Protein AF-A0A7S1G3J5-F1 (afdb_monomer_lite)

pLDDT: mean 73.4, std 20.28, range [23.05, 94.38]

Sequence (248 aa):
WECRMNKADPTRAACGVGAEKNPFERMKSHRYSDEHCYVCLSPFAALLHCSGPCLRSFHCGCLGIWPPDDPHWRCDDCAENVAECFYCKKKGPISSLSLANNPTGVSAAHLAALDEELVICGSGLCGRLFHRACMRKSLELAEGDTIRASRANWCGRHSCYRCHGLTPGKALIKCIDCTASAHRALKCRPKDGKVISFKAYLCGSHDWREVLRQRRPASTSKEAIAAADSCVPSFDENSTGEVATEPK

Radius of gyration: 21.32 Å; chains: 1; bounding box: 83×33×54 Å

Structure (mmCIF, N/CA/C/O backbone):
data_AF-A0A7S1G3J5-F1
#
_entry.id   AF-A0A7S1G3J5-F1
#
loop_
_atom_site.group_PDB
_atom_site.id
_atom_site.type_symbol
_atom_site.label_atom_id
_atom_site.label_alt_id
_atom_site.label_comp_id
_atom_site.label_asym_id
_atom_site.label_entity_id
_atom_site.label_seq_id
_atom_site.pdbx_PDB_ins_code
_atom_site.Cartn_x
_atom_site.Cartn_y
_atom_site.Cartn_z
_atom_site.occupancy
_atom_site.B_iso_or_equiv
_atom_site.auth_seq_id
_atom_site.auth_comp_id
_atom_site.auth_asym_id
_atom_site.auth_atom_id
_atom_site.pdbx_PDB_model_num
ATOM 1 N N . TRP A 1 1 ? 57.569 3.547 -13.672 1.00 36.97 1 TRP A N 1
ATOM 2 C CA . TRP A 1 1 ? 56.951 2.611 -14.623 1.00 36.97 1 TRP A CA 1
ATOM 3 C C . TRP A 1 1 ? 57.174 1.218 -14.071 1.00 36.97 1 TRP A C 1
ATOM 5 O O . TRP A 1 1 ? 58.285 0.940 -13.652 1.00 36.97 1 TRP A O 1
ATOM 15 N N . GLU A 1 2 ? 56.083 0.455 -13.996 1.00 33.97 2 GLU A N 1
ATOM 16 C CA . GLU A 1 2 ? 55.887 -0.843 -13.323 1.00 33.97 2 GLU A CA 1
ATOM 17 C C . GLU A 1 2 ? 55.779 -0.840 -11.787 1.00 33.97 2 GLU A C 1
ATOM 19 O O . GLU A 1 2 ? 56.760 -0.719 -11.062 1.00 33.97 2 GLU A O 1
ATOM 24 N N . CYS A 1 3 ? 54.560 -1.084 -11.287 1.00 23.05 3 CYS A N 1
ATOM 25 C CA . CYS A 1 3 ? 54.366 -1.861 -10.064 1.00 23.05 3 CYS A CA 1
ATOM 26 C C . CYS A 1 3 ? 53.039 -2.642 -10.123 1.00 23.05 3 CYS A C 1
ATOM 28 O O . CYS A 1 3 ? 51.957 -2.100 -9.926 1.00 23.05 3 CYS A O 1
ATOM 30 N N . ARG A 1 4 ? 53.194 -3.915 -10.500 1.00 25.17 4 ARG A N 1
ATOM 31 C CA . ARG A 1 4 ? 52.450 -5.136 -10.142 1.00 25.17 4 ARG A CA 1
ATOM 32 C C . ARG A 1 4 ? 50.982 -5.043 -9.702 1.00 25.17 4 ARG A C 1
ATOM 34 O O . ARG A 1 4 ? 50.643 -4.579 -8.620 1.00 25.17 4 ARG A O 1
ATOM 41 N N . MET A 1 5 ? 50.171 -5.744 -10.493 1.00 33.53 5 MET A N 1
ATOM 42 C CA . MET A 1 5 ? 48.958 -6.457 -10.090 1.00 33.53 5 MET A CA 1
ATOM 43 C C . MET A 1 5 ? 49.143 -7.199 -8.755 1.00 33.53 5 MET A C 1
ATOM 45 O O . MET A 1 5 ? 49.976 -8.101 -8.668 1.00 33.53 5 MET A O 1
ATOM 49 N N . ASN A 1 6 ? 48.296 -6.901 -7.770 1.00 29.64 6 ASN A N 1
ATOM 50 C CA . ASN A 1 6 ? 47.924 -7.855 -6.730 1.00 29.64 6 ASN A CA 1
ATOM 51 C C . ASN A 1 6 ? 46.436 -8.173 -6.889 1.00 29.64 6 ASN A C 1
ATOM 53 O O . ASN A 1 6 ? 45.590 -7.282 -6.909 1.00 29.64 6 ASN A O 1
ATOM 57 N N . LYS A 1 7 ? 46.149 -9.466 -7.059 1.00 37.56 7 LYS A N 1
ATOM 58 C CA . LYS A 1 7 ? 44.808 -10.038 -7.188 1.00 37.56 7 LYS A CA 1
ATOM 59 C C . LYS A 1 7 ? 44.023 -9.769 -5.901 1.00 37.56 7 LYS A C 1
ATOM 61 O O . LYS A 1 7 ? 44.438 -10.230 -4.841 1.00 37.56 7 LYS A O 1
ATOM 66 N N . ALA A 1 8 ? 42.914 -9.041 -6.004 1.00 31.20 8 ALA A N 1
ATOM 67 C CA . ALA A 1 8 ? 41.941 -8.918 -4.926 1.00 31.20 8 ALA A CA 1
ATOM 68 C C . ALA A 1 8 ? 40.882 -10.025 -5.055 1.00 31.20 8 ALA A C 1
ATOM 70 O O . ALA A 1 8 ? 40.353 -10.288 -6.134 1.00 31.20 8 ALA A O 1
ATOM 71 N N . ASP A 1 9 ? 40.647 -10.679 -3.927 1.00 30.28 9 ASP A N 1
ATOM 72 C CA . ASP A 1 9 ? 39.720 -11.774 -3.655 1.00 30.28 9 ASP A CA 1
ATOM 73 C C . ASP A 1 9 ? 38.243 -11.350 -3.871 1.00 30.28 9 ASP A C 1
ATOM 75 O O . ASP A 1 9 ? 37.826 -10.331 -3.310 1.00 30.28 9 ASP A O 1
ATOM 79 N N . PRO A 1 10 ? 37.427 -12.068 -4.675 1.00 32.44 10 PRO A N 1
ATOM 80 C CA . PRO A 1 10 ? 36.091 -11.609 -5.068 1.00 32.44 10 PRO A CA 1
ATOM 81 C C . PRO A 1 10 ? 35.003 -11.764 -3.989 1.00 32.44 10 PRO A C 1
ATOM 83 O O . PRO A 1 10 ? 33.850 -11.423 -4.241 1.00 32.44 10 PRO A O 1
ATOM 86 N N . THR A 1 11 ? 35.315 -12.232 -2.778 1.00 33.00 11 THR A N 1
ATOM 87 C CA . THR A 1 11 ? 34.295 -12.529 -1.750 1.00 33.00 11 THR A CA 1
ATOM 88 C C . THR A 1 11 ? 34.138 -11.477 -0.649 1.00 33.00 11 THR A C 1
ATOM 90 O O . THR A 1 11 ? 33.665 -11.800 0.439 1.00 33.00 11 THR A O 1
ATOM 93 N N . ARG A 1 12 ? 34.509 -10.207 -0.878 1.00 32.12 12 ARG A N 1
ATOM 94 C CA . ARG A 1 12 ? 34.495 -9.213 0.216 1.00 32.12 12 ARG A CA 1
ATOM 95 C C . ARG A 1 12 ? 34.032 -7.789 -0.106 1.00 32.12 12 ARG A C 1
ATOM 97 O O . ARG A 1 12 ? 34.420 -6.853 0.586 1.00 32.12 12 ARG A O 1
ATOM 104 N N . ALA A 1 13 ? 33.135 -7.622 -1.076 1.00 34.25 13 ALA A N 1
ATOM 105 C CA . ALA A 1 13 ? 32.411 -6.365 -1.288 1.00 34.25 13 ALA A CA 1
ATOM 106 C C . ALA A 1 13 ? 30.996 -6.432 -0.684 1.00 34.25 13 ALA A C 1
ATOM 108 O O . ALA A 1 13 ? 29.997 -6.446 -1.395 1.00 34.25 13 ALA A O 1
ATOM 109 N N . ALA A 1 14 ? 30.910 -6.502 0.643 1.00 38.34 14 ALA A N 1
ATOM 110 C CA . ALA A 1 14 ? 29.657 -6.330 1.366 1.00 38.34 14 ALA A CA 1
ATOM 111 C C . ALA A 1 14 ? 29.907 -5.440 2.589 1.00 38.34 14 ALA A C 1
ATOM 113 O O . ALA A 1 14 ? 30.737 -5.757 3.438 1.00 38.34 14 ALA A O 1
ATOM 114 N N . CYS A 1 15 ? 29.156 -4.339 2.651 1.00 35.53 15 CYS A N 1
ATOM 115 C CA . CYS A 1 15 ? 28.903 -3.550 3.858 1.00 35.53 15 CYS A CA 1
ATOM 116 C C . CYS A 1 15 ? 30.115 -2.773 4.417 1.00 35.53 15 CYS A C 1
ATOM 118 O O . CYS A 1 15 ? 30.651 -3.100 5.473 1.00 35.53 15 CYS A O 1
ATOM 120 N N . GLY A 1 16 ? 30.511 -1.692 3.736 1.00 27.36 16 GLY A N 1
ATOM 121 C CA . GLY A 1 16 ? 31.429 -0.679 4.265 1.00 27.36 16 GLY A CA 1
ATOM 122 C C . GLY A 1 16 ? 30.688 0.608 4.618 1.00 27.36 16 GLY A C 1
ATOM 123 O O . GLY A 1 16 ? 30.208 1.315 3.737 1.00 27.36 16 GLY A O 1
ATOM 124 N N . VAL A 1 17 ? 30.599 0.899 5.913 1.00 39.62 17 VAL A N 1
ATOM 125 C CA . VAL A 1 17 ? 30.158 2.176 6.478 1.00 39.62 17 VAL A CA 1
ATOM 126 C C . VAL A 1 17 ? 31.193 3.239 6.094 1.00 39.62 17 VAL A C 1
ATOM 128 O O . VAL A 1 17 ? 32.320 3.211 6.579 1.00 39.62 17 VAL A O 1
ATOM 131 N N . GLY A 1 18 ? 30.826 4.155 5.201 1.00 28.27 18 GLY A N 1
ATOM 132 C CA . GLY A 1 18 ? 31.665 5.268 4.766 1.00 28.27 18 GLY A CA 1
ATOM 133 C C . GLY A 1 18 ? 30.780 6.437 4.361 1.00 28.27 18 GLY A C 1
ATOM 134 O O . GLY A 1 18 ? 29.995 6.336 3.422 1.00 28.27 18 GLY A O 1
ATOM 135 N N . ALA A 1 19 ? 30.851 7.521 5.129 1.00 39.09 19 ALA A N 1
ATOM 136 C CA . ALA A 1 19 ? 30.072 8.731 4.930 1.00 39.09 19 ALA A CA 1
ATOM 137 C C . ALA A 1 19 ? 30.594 9.526 3.722 1.00 39.09 19 ALA A C 1
ATOM 139 O O . ALA A 1 19 ? 31.318 10.504 3.882 1.00 39.09 19 ALA A O 1
ATOM 140 N N . GLU A 1 20 ? 30.192 9.135 2.517 1.00 30.08 20 GLU A N 1
ATOM 141 C CA . GLU A 1 20 ? 30.197 10.023 1.356 1.00 30.08 20 GLU A CA 1
ATOM 142 C C . GLU A 1 20 ? 28.752 10.436 1.073 1.00 30.08 20 GLU A C 1
ATOM 144 O O . GLU A 1 20 ? 27.871 9.605 0.850 1.00 30.08 20 GLU A O 1
ATOM 149 N N . LYS A 1 21 ? 28.484 11.741 1.190 1.00 31.39 21 LYS A N 1
ATOM 150 C CA . LYS A 1 21 ? 27.146 12.317 1.025 1.00 31.39 21 LYS A CA 1
ATOM 151 C C . LYS A 1 21 ? 26.626 11.974 -0.365 1.00 31.39 21 LYS A C 1
ATOM 153 O O . LYS A 1 21 ? 27.186 12.405 -1.371 1.00 31.39 21 LYS A O 1
ATOM 158 N N . ASN A 1 22 ? 25.556 11.188 -0.394 1.00 39.69 22 ASN A N 1
ATOM 159 C CA . ASN A 1 22 ? 24.940 10.707 -1.614 1.00 39.69 22 ASN A CA 1
ATOM 160 C C . ASN A 1 22 ? 24.372 11.906 -2.414 1.00 39.69 22 ASN A C 1
ATOM 162 O O . ASN A 1 22 ? 23.538 12.642 -1.882 1.00 39.69 22 ASN A O 1
ATOM 166 N N . PRO A 1 23 ? 24.755 12.113 -3.688 1.00 35.22 23 PRO A N 1
ATOM 167 C CA . PRO A 1 23 ? 24.232 13.204 -4.517 1.00 35.22 23 PRO A CA 1
ATOM 168 C C . PRO A 1 23 ? 22.705 13.153 -4.747 1.00 35.22 23 PRO A C 1
ATOM 170 O O . PRO A 1 23 ? 22.131 14.125 -5.234 1.00 35.22 23 PRO A O 1
ATOM 173 N N . PHE A 1 24 ? 22.021 12.078 -4.336 1.00 43.97 24 PHE A N 1
ATOM 174 C CA . PHE A 1 24 ? 20.559 11.955 -4.337 1.00 43.97 24 PHE A CA 1
ATOM 175 C C . PHE A 1 24 ? 19.849 12.624 -3.136 1.00 43.97 24 PHE A C 1
ATOM 177 O O . PHE A 1 24 ? 18.619 12.623 -3.070 1.00 43.97 24 PHE A O 1
ATOM 184 N N . GLU A 1 25 ? 20.570 13.254 -2.200 1.00 39.38 25 GLU A N 1
ATOM 185 C CA . GLU A 1 25 ? 20.008 13.856 -0.972 1.00 39.38 25 GLU A CA 1
ATOM 186 C C . GLU A 1 25 ? 19.293 15.215 -1.183 1.00 39.38 25 GLU A C 1
ATOM 188 O O . GLU A 1 25 ? 19.148 16.032 -0.271 1.00 39.38 25 GLU A O 1
ATOM 193 N N . ARG A 1 26 ? 18.796 15.482 -2.397 1.00 37.75 26 ARG A N 1
ATOM 194 C CA . ARG A 1 26 ? 18.062 16.711 -2.739 1.00 37.75 26 ARG A CA 1
ATOM 195 C C . ARG A 1 26 ? 16.751 16.438 -3.475 1.00 37.75 26 ARG A C 1
ATOM 197 O O . ARG A 1 26 ? 16.486 16.977 -4.538 1.00 37.75 26 ARG A O 1
ATOM 204 N N . MET A 1 27 ? 15.860 15.681 -2.844 1.00 38.09 27 MET A N 1
ATOM 205 C CA . MET A 1 27 ? 14.426 15.818 -3.106 1.00 38.09 27 MET A CA 1
ATOM 206 C C . MET A 1 27 ? 13.663 15.470 -1.827 1.00 38.09 27 MET A C 1
ATOM 208 O O . MET A 1 27 ? 13.535 14.305 -1.465 1.00 38.09 27 MET A O 1
ATOM 212 N N . LYS A 1 28 ? 13.149 16.485 -1.121 1.00 39.44 28 LYS A N 1
ATOM 213 C CA . LYS A 1 28 ? 12.162 16.297 -0.046 1.00 39.44 28 LYS A CA 1
ATOM 214 C C . LYS A 1 28 ? 10.921 15.635 -0.657 1.00 39.44 28 LYS A C 1
ATOM 216 O O . LYS A 1 28 ? 10.043 16.318 -1.183 1.00 39.44 28 LYS A O 1
ATOM 221 N N . SER A 1 29 ? 10.868 14.307 -0.661 1.00 43.91 29 SER A N 1
ATOM 222 C CA . SER A 1 29 ? 9.859 13.538 -1.386 1.00 43.91 29 SER A CA 1
ATOM 223 C C . SER A 1 29 ? 8.560 13.406 -0.583 1.00 43.91 29 SER A C 1
ATOM 225 O O . SER A 1 29 ? 8.113 12.332 -0.203 1.00 43.91 29 SER A O 1
ATOM 227 N N . HIS A 1 30 ? 7.863 14.525 -0.385 1.00 50.31 30 HIS A N 1
ATOM 228 C CA . HIS A 1 30 ? 6.505 14.533 0.177 1.00 50.31 30 HIS A CA 1
ATOM 229 C C . HIS A 1 30 ? 5.449 13.857 -0.733 1.00 50.31 30 HIS A C 1
ATOM 231 O O . HIS A 1 30 ? 4.262 13.930 -0.432 1.00 50.31 30 HIS A O 1
ATOM 237 N N . ARG A 1 31 ? 5.849 13.222 -1.849 1.00 54.09 31 ARG A N 1
ATOM 238 C CA . ARG A 1 31 ? 4.947 12.638 -2.856 1.00 54.09 31 ARG A CA 1
ATOM 239 C C . ARG A 1 31 ? 4.749 11.121 -2.767 1.00 54.09 31 ARG A C 1
ATOM 241 O O . ARG A 1 31 ? 3.835 10.623 -3.414 1.00 54.09 31 ARG A O 1
ATOM 248 N N . TYR A 1 32 ? 5.540 10.392 -1.981 1.00 60.69 32 TYR A N 1
ATOM 249 C CA . TYR A 1 32 ? 5.463 8.925 -1.947 1.00 60.69 32 TYR A CA 1
ATOM 250 C C . TYR A 1 32 ? 4.756 8.409 -0.690 1.00 60.69 32 TYR A C 1
ATOM 252 O O . TYR A 1 32 ? 4.943 8.939 0.408 1.00 60.69 32 TYR A O 1
ATOM 260 N N . SER A 1 33 ? 3.914 7.384 -0.865 1.00 59.69 33 SER A N 1
ATOM 261 C CA . SER A 1 33 ? 3.126 6.790 0.229 1.00 59.69 33 SER A CA 1
ATOM 262 C C . SER A 1 33 ? 4.007 6.001 1.195 1.00 59.69 33 SER A C 1
ATOM 264 O O . SER A 1 33 ? 3.762 6.012 2.406 1.00 59.69 33 SER A O 1
ATOM 266 N N . ASP A 1 34 ? 4.996 5.289 0.655 1.00 72.00 34 ASP A N 1
ATOM 267 C CA . ASP A 1 34 ? 5.711 4.245 1.374 1.00 72.00 34 ASP A CA 1
ATOM 268 C C . ASP A 1 34 ? 7.187 4.632 1.545 1.00 72.00 34 ASP A C 1
ATOM 270 O O . ASP A 1 34 ? 7.946 4.754 0.588 1.00 72.00 34 ASP A O 1
ATOM 274 N N . GLU A 1 35 ? 7.592 4.809 2.801 1.00 84.56 35 GLU A N 1
ATOM 275 C CA . GLU A 1 35 ? 8.986 5.029 3.219 1.00 84.56 35 GLU A CA 1
ATOM 276 C C . GLU A 1 35 ? 9.745 3.706 3.433 1.00 84.56 35 GLU A C 1
ATOM 278 O O . GLU A 1 35 ? 10.707 3.658 4.185 1.00 84.56 35 GLU A O 1
ATOM 283 N N . HIS A 1 36 ? 9.262 2.619 2.827 1.00 88.94 36 HIS A N 1
ATOM 284 C CA . HIS A 1 36 ? 9.807 1.269 2.941 1.00 88.94 36 HIS A CA 1
ATOM 285 C C . HIS A 1 36 ? 9.776 0.564 1.592 1.00 88.94 36 HIS A C 1
ATOM 287 O O . HIS A 1 36 ? 8.912 0.836 0.758 1.00 88.94 36 HIS A O 1
ATOM 293 N N . CYS A 1 37 ? 10.703 -0.369 1.391 1.00 91.62 37 CYS A N 1
ATOM 294 C CA . CYS A 1 37 ? 10.681 -1.240 0.226 1.00 91.62 37 CYS A CA 1
ATOM 295 C C . CYS A 1 37 ? 9.445 -2.147 0.268 1.00 91.62 37 CYS A C 1
ATOM 297 O O . CYS A 1 37 ? 9.188 -2.814 1.266 1.00 91.62 37 CYS A O 1
ATOM 299 N N . TYR A 1 38 ? 8.685 -2.210 -0.822 1.00 91.75 38 TYR A N 1
ATOM 300 C CA . TYR A 1 38 ? 7.499 -3.052 -0.930 1.00 91.75 38 TYR A CA 1
ATOM 301 C C . TYR A 1 38 ? 7.835 -4.541 -0.767 1.00 91.75 38 TYR A C 1
ATOM 303 O O . TYR A 1 38 ? 7.037 -5.265 -0.183 1.00 91.75 38 TYR A O 1
ATOM 311 N N . VAL A 1 39 ? 9.014 -4.975 -1.224 1.00 91.75 39 VAL A N 1
ATOM 312 C CA . VAL A 1 39 ? 9.437 -6.386 -1.230 1.00 91.75 39 VAL A CA 1
ATOM 313 C C . VAL A 1 39 ? 9.922 -6.844 0.147 1.00 91.75 39 VAL A C 1
ATOM 315 O O . VAL A 1 39 ? 9.395 -7.809 0.688 1.00 91.75 39 VAL A O 1
ATOM 318 N N . CYS A 1 40 ? 10.914 -6.157 0.726 1.00 90.19 40 CYS A N 1
ATOM 319 C CA . CYS A 1 40 ? 11.559 -6.581 1.978 1.00 90.19 40 CYS A CA 1
ATOM 320 C C . CYS A 1 40 ? 11.053 -5.840 3.225 1.00 90.19 40 CYS A C 1
ATOM 322 O O . CYS A 1 40 ? 11.425 -6.187 4.344 1.00 90.19 40 CYS A O 1
ATOM 324 N N . LEU A 1 41 ? 10.219 -4.809 3.041 1.00 89.62 41 LEU A N 1
ATOM 325 C CA . LEU A 1 41 ? 9.623 -3.979 4.094 1.00 89.62 41 LEU A CA 1
ATOM 326 C C . LEU A 1 41 ? 10.613 -3.135 4.906 1.00 89.62 41 LEU A C 1
ATOM 328 O O . LEU A 1 41 ? 10.195 -2.431 5.823 1.00 89.62 41 LEU A O 1
ATOM 332 N N . SER A 1 42 ? 11.899 -3.145 4.558 1.00 87.00 42 SER A N 1
ATOM 333 C CA . SER A 1 42 ? 12.895 -2.320 5.235 1.00 87.00 42 SER A CA 1
ATOM 334 C C . SER A 1 42 ? 12.768 -0.844 4.832 1.00 87.00 42 SER A C 1
ATOM 336 O O . SER A 1 42 ? 12.685 -0.546 3.632 1.00 87.00 42 SER A O 1
ATOM 338 N N . PRO A 1 43 ? 12.738 0.085 5.808 1.00 77.06 43 PRO A N 1
ATOM 339 C CA . PRO A 1 43 ? 12.67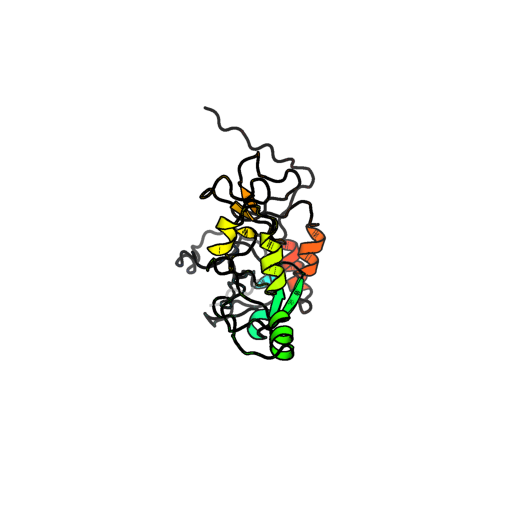4 1.524 5.566 1.00 77.06 43 PRO A CA 1
ATOM 340 C C . PRO A 1 43 ? 14.037 2.168 5.277 1.00 77.06 43 PRO A C 1
ATOM 342 O O . PRO A 1 43 ? 14.110 3.362 4.995 1.00 77.06 43 PRO A O 1
ATOM 345 N N . PHE A 1 44 ? 15.125 1.403 5.365 1.00 66.62 44 PHE A N 1
ATOM 346 C CA . PHE A 1 44 ? 16.487 1.913 5.246 1.00 66.62 44 PHE A CA 1
ATOM 347 C C . PHE A 1 44 ? 17.049 1.667 3.834 1.00 66.62 44 PHE A C 1
ATOM 349 O O . PHE A 1 44 ? 16.701 0.677 3.193 1.00 66.62 44 PHE A O 1
ATOM 356 N N . ALA A 1 45 ? 17.943 2.555 3.379 1.00 71.25 45 ALA A N 1
ATOM 357 C CA . ALA A 1 45 ? 18.617 2.592 2.066 1.00 71.25 45 ALA A CA 1
ATOM 358 C C . ALA A 1 45 ? 17.909 3.367 0.931 1.00 71.25 45 ALA A C 1
ATOM 360 O O . ALA A 1 45 ? 16.795 3.865 1.069 1.00 71.25 45 ALA A O 1
ATOM 361 N N . ALA A 1 46 ? 18.627 3.525 -0.188 1.00 82.31 46 ALA A N 1
ATOM 362 C CA . ALA A 1 46 ? 18.175 4.248 -1.371 1.00 82.31 46 ALA A CA 1
ATOM 363 C C . ALA A 1 46 ? 17.006 3.508 -2.041 1.00 82.31 46 ALA A C 1
ATOM 365 O O . ALA A 1 46 ? 17.187 2.458 -2.660 1.00 82.31 46 ALA A O 1
ATOM 366 N N . LEU A 1 47 ? 15.801 4.057 -1.881 1.00 89.44 47 LEU A N 1
ATOM 367 C CA . LEU A 1 47 ? 14.581 3.527 -2.476 1.00 89.44 47 LEU A CA 1
ATOM 368 C C . LEU A 1 47 ? 14.345 4.137 -3.863 1.00 89.44 47 LEU A C 1
ATOM 370 O O . LEU A 1 47 ? 14.259 5.357 -4.023 1.00 89.44 47 LEU A O 1
ATOM 374 N N . LEU A 1 48 ? 14.174 3.266 -4.851 1.00 90.88 48 LEU A N 1
ATOM 375 C CA . LEU A 1 48 ? 13.615 3.581 -6.155 1.00 90.88 48 LEU A CA 1
ATOM 376 C C . LEU A 1 48 ? 12.093 3.689 -6.029 1.00 90.88 48 LEU A C 1
ATOM 378 O O . LEU A 1 48 ? 11.440 2.784 -5.510 1.00 90.88 48 LEU A O 1
ATOM 382 N N . HIS A 1 49 ? 11.521 4.789 -6.506 1.00 90.81 49 HIS A N 1
ATOM 383 C CA . HIS A 1 49 ? 10.089 5.050 -6.396 1.00 90.81 49 HIS A CA 1
ATOM 384 C C . HIS A 1 49 ? 9.413 4.848 -7.746 1.00 90.81 49 HIS A C 1
ATOM 386 O O . HIS A 1 49 ? 9.874 5.364 -8.761 1.00 90.81 49 HIS A O 1
ATOM 392 N N . CYS A 1 50 ? 8.297 4.123 -7.758 1.00 91.88 50 CYS A N 1
ATOM 393 C CA . CYS A 1 50 ? 7.494 3.987 -8.961 1.00 91.88 50 CYS A CA 1
ATOM 394 C C . CYS A 1 50 ? 6.769 5.305 -9.265 1.00 91.88 50 CYS A C 1
ATOM 396 O O . CYS A 1 50 ? 6.004 5.803 -8.439 1.00 91.88 50 CYS A O 1
ATOM 398 N N . SER A 1 51 ? 6.939 5.809 -10.488 1.00 90.81 51 SER A N 1
ATOM 399 C CA . SER A 1 51 ? 6.244 7.000 -11.006 1.00 90.81 51 SER A CA 1
ATOM 400 C C . SER A 1 51 ? 4.783 6.744 -11.408 1.00 90.81 51 SER A C 1
ATOM 402 O O . SER A 1 51 ? 4.087 7.645 -11.873 1.00 90.81 51 SER A O 1
ATOM 404 N N . GLY A 1 52 ? 4.308 5.506 -11.256 1.00 90.38 52 GLY A N 1
ATOM 405 C CA . GLY A 1 52 ? 2.921 5.115 -11.483 1.00 90.38 52 GLY A CA 1
ATOM 406 C C . GLY A 1 52 ? 2.013 5.380 -10.274 1.00 90.38 52 GLY A C 1
ATOM 407 O O . GLY A 1 52 ? 2.472 5.756 -9.194 1.00 90.38 52 GLY A O 1
ATOM 408 N N . PRO A 1 53 ? 0.704 5.118 -10.411 1.00 88.81 53 PRO A N 1
ATOM 409 C CA . PRO A 1 53 ? -0.293 5.419 -9.379 1.00 88.81 53 PRO A CA 1
ATOM 410 C C . PRO A 1 53 ? -0.162 4.577 -8.101 1.00 88.81 53 PRO A C 1
ATOM 412 O O . PRO A 1 53 ? -0.766 4.919 -7.085 1.00 88.81 53 PRO A O 1
ATOM 415 N N . CYS A 1 54 ? 0.621 3.491 -8.121 1.00 89.75 54 CYS A N 1
ATOM 416 C CA . CYS A 1 54 ? 0.842 2.669 -6.931 1.00 89.75 54 CYS A CA 1
ATOM 417 C C . CYS A 1 54 ? 1.710 3.359 -5.866 1.00 89.75 54 CYS A C 1
ATOM 419 O O . CYS A 1 54 ? 1.640 2.980 -4.698 1.00 89.75 54 CYS A O 1
ATOM 421 N N . LEU A 1 55 ? 2.537 4.344 -6.255 1.00 89.50 55 LEU A N 1
ATOM 422 C CA . LEU A 1 55 ? 3.469 5.072 -5.379 1.00 89.50 55 LEU A CA 1
ATOM 423 C C . LEU A 1 55 ? 4.323 4.164 -4.467 1.00 89.50 55 LEU A C 1
ATOM 425 O O . LEU A 1 55 ? 4.716 4.579 -3.372 1.00 89.50 55 LEU A O 1
ATOM 429 N N . ARG A 1 56 ? 4.566 2.917 -4.897 1.00 91.06 56 ARG A N 1
ATOM 430 C CA . ARG A 1 56 ? 5.394 1.939 -4.185 1.00 91.06 56 ARG A CA 1
ATOM 431 C C . ARG A 1 56 ? 6.870 2.291 -4.335 1.00 91.06 56 ARG A C 1
ATOM 433 O O . ARG A 1 56 ? 7.286 2.853 -5.351 1.00 91.06 56 ARG A O 1
ATOM 440 N N . SER A 1 57 ? 7.641 1.873 -3.344 1.00 92.25 57 SER A N 1
ATOM 441 C CA . SER A 1 57 ? 9.082 2.086 -3.260 1.00 92.25 57 SER A CA 1
ATOM 442 C C . SER A 1 57 ? 9.793 0.738 -3.205 1.00 92.25 57 SER A C 1
ATOM 444 O O . SER A 1 57 ? 9.256 -0.221 -2.654 1.00 92.25 57 SER A O 1
ATOM 446 N N . PHE A 1 58 ? 10.988 0.636 -3.774 1.00 92.25 58 PHE A N 1
ATOM 447 C CA . PHE A 1 58 ? 11.714 -0.622 -3.933 1.00 92.25 58 PHE A CA 1
ATOM 448 C C . PHE A 1 58 ? 13.214 -0.403 -3.765 1.00 92.25 58 PHE A C 1
ATOM 450 O O . PHE A 1 58 ? 13.734 0.641 -4.141 1.00 92.25 58 PHE A O 1
ATOM 457 N N . HIS A 1 59 ? 13.944 -1.401 -3.275 1.00 91.31 59 HIS A N 1
ATOM 458 C CA . HIS A 1 59 ? 15.388 -1.445 -3.510 1.00 91.31 59 HIS A CA 1
ATOM 459 C C . HIS A 1 59 ? 15.646 -2.017 -4.900 1.00 91.31 59 HIS A C 1
ATOM 461 O O . HIS A 1 59 ? 15.049 -3.035 -5.250 1.00 91.31 59 HIS A O 1
ATOM 467 N N . CYS A 1 60 ? 16.582 -1.435 -5.654 1.00 90.31 60 CYS A N 1
ATOM 468 C CA . CYS A 1 60 ? 16.985 -1.981 -6.955 1.00 90.31 60 CYS A CA 1
ATOM 469 C C . CYS A 1 60 ? 17.422 -3.455 -6.829 1.00 90.31 60 CYS A C 1
ATOM 471 O O . CYS A 1 60 ? 16.968 -4.301 -7.592 1.00 90.31 60 CYS A O 1
ATOM 473 N N . GLY A 1 61 ? 18.178 -3.790 -5.775 1.00 88.88 61 GLY A N 1
ATOM 474 C CA . GLY A 1 61 ? 18.586 -5.170 -5.482 1.00 88.88 61 GLY A CA 1
ATOM 475 C C . GLY A 1 61 ? 17.426 -6.123 -5.169 1.00 88.88 61 GLY A C 1
ATOM 476 O O . GLY A 1 61 ? 17.449 -7.264 -5.615 1.00 88.88 61 GLY A O 1
ATOM 477 N N . CYS A 1 62 ? 16.370 -5.658 -4.485 1.00 89.31 62 CYS A N 1
ATOM 478 C CA . CYS A 1 62 ? 15.166 -6.471 -4.240 1.00 89.31 62 CYS A CA 1
ATOM 479 C C . CYS A 1 62 ? 14.374 -6.760 -5.525 1.00 89.31 62 CYS A C 1
ATOM 481 O O . CYS A 1 62 ? 13.601 -7.713 -5.565 1.00 89.31 62 CYS A O 1
ATOM 483 N N . LEU A 1 63 ? 14.539 -5.924 -6.551 1.00 89.38 63 LEU A N 1
ATOM 484 C CA . LEU A 1 63 ? 13.972 -6.133 -7.881 1.00 89.38 63 LEU A CA 1
ATOM 485 C C . LEU A 1 63 ? 14.929 -6.880 -8.821 1.00 89.38 63 LEU A C 1
ATOM 487 O O . LEU A 1 63 ? 14.514 -7.279 -9.902 1.00 89.38 63 LEU A O 1
ATOM 491 N N . GLY A 1 64 ? 16.196 -7.066 -8.438 1.00 89.06 64 GLY A N 1
ATOM 492 C CA . GLY A 1 64 ? 17.222 -7.625 -9.321 1.00 89.06 64 GLY A CA 1
ATOM 493 C C . GLY A 1 64 ? 17.582 -6.715 -10.500 1.00 89.06 64 GLY A C 1
ATOM 494 O O . GLY A 1 64 ? 18.064 -7.206 -11.517 1.00 89.06 64 GLY A O 1
ATOM 495 N N . ILE A 1 65 ? 17.344 -5.405 -10.383 1.00 88.12 65 ILE A N 1
ATOM 496 C CA . ILE A 1 65 ? 17.639 -4.424 -11.434 1.00 88.12 65 ILE A CA 1
ATOM 497 C C . ILE A 1 65 ? 18.763 -3.486 -11.005 1.00 88.12 65 ILE A C 1
ATOM 499 O O . ILE A 1 65 ? 19.032 -3.299 -9.817 1.00 88.12 65 ILE A O 1
ATOM 503 N N . TRP A 1 66 ? 19.386 -2.844 -11.986 1.00 88.56 66 TRP A N 1
ATOM 504 C CA . TRP A 1 66 ? 20.222 -1.673 -11.746 1.00 88.56 66 TRP A CA 1
ATOM 505 C C . TRP A 1 66 ? 19.362 -0.407 -11.669 1.00 88.56 66 TRP A C 1
ATOM 507 O O . TRP A 1 66 ? 18.251 -0.402 -12.206 1.00 88.56 66 TRP A O 1
ATOM 517 N N . PRO A 1 67 ? 19.830 0.656 -10.986 1.00 86.31 67 PRO A N 1
ATOM 518 C CA . PRO A 1 67 ? 19.155 1.946 -11.009 1.00 86.31 67 PRO A CA 1
ATOM 519 C C . PRO A 1 67 ? 18.867 2.366 -12.459 1.00 86.31 67 PRO A C 1
ATOM 521 O O . PRO A 1 67 ? 19.803 2.430 -13.255 1.00 86.31 67 PRO A O 1
ATOM 524 N N . PRO A 1 68 ? 17.596 2.594 -12.818 1.00 88.56 68 PRO A N 1
ATOM 525 C CA . PRO A 1 68 ? 17.239 2.997 -14.168 1.00 88.56 68 PRO A CA 1
ATOM 526 C C . PRO A 1 68 ? 17.674 4.443 -14.417 1.00 88.56 68 PRO A C 1
ATOM 528 O O . PRO A 1 68 ? 17.550 5.290 -13.532 1.00 88.56 68 PRO A O 1
ATOM 531 N N . ASP A 1 69 ? 18.110 4.735 -15.642 1.00 88.38 69 ASP A N 1
ATOM 532 C CA . ASP A 1 69 ? 18.413 6.108 -16.067 1.00 88.38 69 ASP A CA 1
ATOM 533 C C . ASP A 1 69 ? 17.139 6.945 -16.286 1.00 88.38 69 ASP A C 1
ATOM 535 O O . ASP A 1 69 ? 17.181 8.175 -16.251 1.00 88.38 69 ASP A O 1
ATOM 539 N N . ASP A 1 70 ? 15.992 6.289 -16.507 1.00 86.06 70 ASP A N 1
ATOM 540 C CA . ASP A 1 70 ? 14.704 6.952 -16.708 1.00 86.06 70 ASP A CA 1
ATOM 541 C C . ASP A 1 70 ? 14.155 7.531 -15.386 1.00 86.06 70 ASP A C 1
ATOM 543 O O . ASP A 1 70 ? 13.773 6.769 -14.486 1.00 86.06 70 ASP A O 1
ATOM 547 N N . PRO A 1 71 ? 14.016 8.868 -15.264 1.00 83.56 71 PRO A N 1
ATOM 548 C CA . PRO A 1 71 ? 13.429 9.492 -14.080 1.00 83.56 71 PRO A CA 1
ATOM 549 C C . PRO A 1 71 ? 11.939 9.157 -13.879 1.00 83.56 71 PRO A C 1
ATOM 551 O O . PRO A 1 71 ? 11.402 9.415 -12.802 1.00 83.56 71 PRO A O 1
ATOM 554 N N . HIS A 1 72 ? 11.262 8.582 -14.879 1.00 89.75 72 HIS A N 1
ATOM 555 C CA . HIS A 1 72 ? 9.851 8.185 -14.843 1.00 89.75 72 HIS A CA 1
ATOM 556 C C . HIS A 1 72 ? 9.639 6.672 -14.734 1.00 89.75 72 HIS A C 1
ATOM 558 O O . HIS A 1 72 ? 8.547 6.184 -15.044 1.00 89.75 72 HIS A O 1
ATOM 564 N N . TRP A 1 73 ? 10.632 5.941 -14.221 1.00 93.19 73 TRP A N 1
ATOM 565 C CA . TRP A 1 73 ? 10.554 4.493 -14.047 1.00 93.19 73 TRP A CA 1
ATOM 566 C C . TRP A 1 73 ? 9.246 4.020 -13.385 1.00 93.19 73 TRP A C 1
ATOM 568 O O . TRP A 1 73 ? 8.747 4.594 -12.403 1.00 93.19 73 TRP A O 1
ATOM 578 N N . ARG A 1 74 ? 8.691 2.924 -13.914 1.00 93.38 74 ARG A N 1
ATOM 579 C CA . ARG A 1 74 ? 7.489 2.254 -13.406 1.00 93.38 74 ARG A CA 1
ATOM 580 C C . ARG A 1 74 ? 7.803 0.804 -13.056 1.00 93.38 74 ARG A C 1
ATOM 582 O O . ARG A 1 74 ? 8.495 0.132 -13.806 1.00 93.38 74 ARG A O 1
ATOM 589 N N . CYS A 1 75 ? 7.250 0.326 -11.941 1.00 92.38 75 CYS A N 1
ATOM 590 C CA . CYS A 1 75 ? 7.259 -1.104 -11.627 1.00 92.38 75 CYS A CA 1
ATOM 591 C C . CYS A 1 75 ? 6.418 -1.892 -12.641 1.00 92.38 75 CYS A C 1
ATOM 593 O O . CYS A 1 75 ? 5.485 -1.318 -13.206 1.00 92.38 75 CYS A O 1
ATOM 595 N N . ASP A 1 76 ? 6.699 -3.187 -12.789 1.00 92.25 76 ASP A N 1
ATOM 596 C CA . ASP A 1 76 ? 6.083 -4.079 -13.785 1.00 92.25 76 ASP A CA 1
ATOM 597 C C . ASP A 1 76 ? 4.555 -3.963 -13.822 1.00 92.25 76 ASP A C 1
ATOM 599 O O . ASP A 1 76 ? 3.988 -3.660 -14.866 1.00 92.25 76 ASP A O 1
ATOM 603 N N . ASP A 1 77 ? 3.893 -4.042 -12.661 1.00 93.06 77 ASP A N 1
ATOM 604 C CA . ASP A 1 77 ? 2.435 -3.884 -12.574 1.00 93.06 77 ASP A CA 1
ATOM 605 C C . ASP A 1 77 ? 1.968 -2.542 -13.197 1.00 93.06 77 ASP A C 1
ATOM 607 O O . ASP A 1 77 ? 1.055 -2.490 -14.017 1.00 93.06 77 ASP A O 1
ATOM 611 N N . CYS A 1 78 ? 2.625 -1.424 -12.861 1.00 92.69 78 CYS A N 1
ATOM 612 C CA . CYS A 1 78 ? 2.269 -0.105 -13.403 1.00 92.69 78 CYS A CA 1
ATOM 613 C C . CYS A 1 78 ? 2.697 0.105 -14.862 1.00 92.69 78 CYS A C 1
ATOM 615 O O . CYS A 1 78 ? 2.147 0.996 -15.515 1.00 92.69 78 CYS A O 1
ATOM 617 N N . ALA A 1 79 ? 3.689 -0.639 -15.353 1.00 93.06 79 ALA A N 1
ATOM 618 C CA . ALA A 1 79 ? 4.069 -0.652 -16.763 1.00 93.06 79 ALA A CA 1
ATOM 619 C C . ALA A 1 79 ? 3.020 -1.405 -17.599 1.00 93.06 79 ALA A C 1
ATOM 621 O O . ALA A 1 79 ? 2.661 -0.950 -18.680 1.00 93.06 79 ALA A O 1
ATOM 622 N N . GLU A 1 80 ? 2.451 -2.477 -17.046 1.00 93.38 80 GLU A N 1
ATOM 623 C CA . GLU A 1 80 ? 1.380 -3.287 -17.646 1.00 93.38 80 GLU A CA 1
ATOM 624 C C . GLU A 1 80 ? -0.036 -2.721 -17.414 1.00 93.38 80 GLU A C 1
ATOM 626 O O . GLU A 1 80 ? -1.027 -3.308 -17.842 1.00 93.38 80 GLU A O 1
ATOM 631 N N . ASN A 1 81 ? -0.155 -1.570 -16.744 1.00 92.81 81 ASN A N 1
ATOM 632 C CA . ASN A 1 81 ? -1.429 -0.963 -16.342 1.00 92.81 81 ASN A CA 1
ATOM 633 C C . ASN A 1 81 ? -2.330 -1.897 -15.508 1.00 92.81 81 ASN A C 1
ATOM 635 O O . ASN A 1 81 ? -3.559 -1.829 -15.572 1.00 92.81 81 ASN A O 1
ATOM 639 N N . VAL A 1 82 ? -1.724 -2.743 -14.680 1.00 93.19 82 VAL A N 1
ATOM 640 C CA . VAL A 1 82 ? -2.413 -3.596 -13.709 1.00 93.19 82 VAL A CA 1
ATOM 641 C C . VAL A 1 82 ? -1.998 -3.220 -12.293 1.00 93.19 82 VAL A C 1
ATOM 643 O O . VAL A 1 82 ? -0.943 -2.642 -12.045 1.00 93.19 82 VAL A O 1
ATOM 646 N N . ALA A 1 83 ? -2.839 -3.517 -11.317 1.00 93.06 83 ALA A N 1
ATOM 647 C CA . ALA A 1 83 ? -2.468 -3.427 -9.912 1.00 93.06 83 ALA A CA 1
ATOM 648 C C . ALA A 1 83 ? -3.204 -4.493 -9.113 1.00 93.06 83 ALA A C 1
ATOM 650 O O . ALA A 1 83 ? -4.098 -5.161 -9.620 1.00 93.06 83 ALA A O 1
ATOM 651 N N . GLU A 1 84 ? -2.833 -4.645 -7.848 1.00 93.00 84 GLU A N 1
ATOM 652 C CA . GLU A 1 84 ? -3.587 -5.437 -6.886 1.00 93.00 84 GLU A CA 1
ATOM 653 C C . GLU A 1 84 ? -4.595 -4.547 -6.147 1.00 93.00 84 GLU A C 1
ATOM 655 O O . GLU A 1 84 ? -4.245 -3.476 -5.636 1.00 93.00 84 GLU A O 1
ATOM 660 N N . CYS A 1 85 ? -5.844 -5.002 -6.025 1.00 94.38 85 CYS A N 1
ATOM 661 C CA . CYS A 1 85 ? -6.794 -4.394 -5.106 1.00 94.38 85 CYS A CA 1
ATOM 662 C C . CYS A 1 85 ? -6.296 -4.547 -3.669 1.00 94.38 85 CYS A C 1
ATOM 664 O O . CYS A 1 85 ? -6.248 -5.647 -3.123 1.00 94.38 85 CYS A O 1
ATOM 666 N N . PHE A 1 86 ? -6.055 -3.426 -2.995 1.00 94.06 86 PHE A N 1
ATOM 667 C CA . PHE A 1 86 ? -5.495 -3.426 -1.647 1.00 94.06 86 PHE A CA 1
ATOM 668 C C . PHE A 1 86 ? -6.392 -4.089 -0.582 1.00 94.06 86 PHE A C 1
ATOM 670 O O . PHE A 1 86 ? -5.914 -4.451 0.490 1.00 94.06 86 PHE A O 1
ATOM 677 N N . TYR A 1 87 ? -7.688 -4.247 -0.861 1.00 93.06 87 TYR A N 1
ATOM 678 C CA . TYR A 1 87 ? -8.638 -4.903 0.040 1.00 93.06 87 TYR A CA 1
ATOM 679 C C . TYR A 1 87 ? -8.773 -6.407 -0.239 1.00 93.06 87 TYR A C 1
ATOM 681 O O . TYR A 1 87 ? -8.600 -7.201 0.676 1.00 93.06 87 TYR A O 1
ATOM 689 N N . CYS A 1 88 ? -9.082 -6.809 -1.481 1.00 93.94 88 CYS A N 1
ATOM 690 C CA . CYS A 1 88 ? -9.367 -8.215 -1.808 1.00 93.94 88 CYS A CA 1
ATOM 691 C C . CYS A 1 88 ? -8.182 -8.991 -2.398 1.00 93.94 88 CYS A C 1
ATOM 693 O O . CYS A 1 88 ? -8.329 -10.183 -2.650 1.00 93.94 88 CYS A O 1
ATOM 695 N N . LYS A 1 89 ? -7.043 -8.332 -2.641 1.00 92.56 89 LYS A N 1
ATOM 696 C CA . LYS A 1 89 ? -5.798 -8.929 -3.157 1.00 92.56 89 LYS A CA 1
ATOM 697 C C . LYS A 1 89 ? -5.869 -9.506 -4.574 1.00 92.56 89 LYS A C 1
ATOM 699 O O . LYS A 1 89 ? -4.934 -10.142 -5.039 1.00 92.56 89 LYS A O 1
ATOM 704 N N . LYS A 1 90 ? -6.965 -9.267 -5.298 1.00 93.75 90 LYS A N 1
ATOM 705 C CA . LYS A 1 90 ? -7.088 -9.650 -6.711 1.00 93.75 90 LYS A CA 1
ATOM 706 C C . LYS A 1 90 ? -6.474 -8.581 -7.610 1.00 93.75 90 LYS A C 1
ATOM 708 O O . LYS A 1 90 ? -6.635 -7.390 -7.327 1.00 93.75 90 LYS A O 1
ATOM 713 N N . LYS A 1 91 ? -5.793 -9.004 -8.680 1.00 92.50 91 LYS A N 1
ATOM 714 C CA . LYS A 1 91 ? -5.284 -8.093 -9.709 1.00 92.50 91 LYS A CA 1
ATOM 715 C C . LYS A 1 91 ? -6.404 -7.629 -10.639 1.00 92.50 91 LYS A C 1
ATOM 717 O O . LYS A 1 91 ? -7.316 -8.397 -10.920 1.00 92.50 91 LYS A O 1
ATOM 722 N N . GLY A 1 92 ? -6.289 -6.402 -11.128 1.00 92.44 92 GLY A N 1
ATOM 723 C CA . GLY A 1 92 ? -7.193 -5.818 -12.113 1.00 92.44 92 GLY A CA 1
ATOM 724 C C . GLY A 1 92 ? -6.530 -4.660 -12.860 1.00 92.44 92 GLY A C 1
ATOM 725 O O . GLY A 1 92 ? -5.483 -4.164 -12.419 1.00 92.44 92 GLY A O 1
ATOM 726 N N . PRO A 1 93 ? -7.098 -4.234 -13.997 1.00 92.69 93 PRO A N 1
ATOM 727 C CA . PRO A 1 93 ? -6.617 -3.073 -14.732 1.00 92.69 93 PRO A CA 1
ATOM 728 C C . PRO A 1 93 ? -6.773 -1.798 -13.899 1.00 92.69 93 PRO A C 1
ATOM 730 O O . PRO A 1 93 ? -7.755 -1.616 -13.178 1.00 92.69 93 PRO A O 1
ATOM 733 N N . ILE A 1 94 ? -5.805 -0.891 -13.998 1.00 91.06 94 ILE A N 1
ATOM 734 C CA . ILE A 1 94 ? -5.891 0.418 -13.350 1.00 91.06 94 ILE A CA 1
ATOM 735 C C . ILE A 1 94 ? -6.804 1.313 -14.186 1.00 91.06 94 ILE A C 1
ATOM 737 O O . ILE A 1 94 ? -6.517 1.572 -15.357 1.00 91.06 94 ILE A O 1
ATOM 741 N N . SER A 1 95 ? -7.882 1.812 -13.578 1.00 83.25 95 SER A N 1
ATOM 742 C CA . SER A 1 95 ? -8.797 2.731 -14.250 1.00 83.25 95 SER A CA 1
ATOM 743 C C . SER A 1 95 ? -8.082 4.052 -14.537 1.00 83.25 95 SER A C 1
ATOM 745 O O . SER A 1 95 ? -7.500 4.658 -13.631 1.00 83.25 95 SER A O 1
ATOM 747 N N . SER A 1 96 ? -8.209 4.570 -15.755 1.00 64.19 96 SER A N 1
ATOM 748 C CA . SER A 1 96 ? -7.831 5.955 -16.072 1.00 64.19 96 SER A CA 1
ATOM 749 C C . SER A 1 96 ? -8.806 6.984 -15.475 1.00 64.19 96 SER A C 1
ATOM 751 O O . SER A 1 96 ? -8.509 8.179 -15.431 1.00 64.19 96 SER A O 1
ATOM 753 N N . LEU A 1 97 ? -9.969 6.530 -14.992 1.00 58.31 97 LEU A N 1
ATOM 754 C CA . LEU A 1 97 ? -11.047 7.359 -14.466 1.00 58.31 97 LEU A CA 1
ATOM 755 C C . LEU A 1 97 ? -10.926 7.566 -12.948 1.00 58.31 97 LEU A C 1
ATOM 757 O O . LEU A 1 97 ? -10.874 6.626 -12.160 1.00 58.31 97 LEU A O 1
ATOM 761 N N . SER A 1 98 ? -10.962 8.826 -12.514 1.00 53.94 98 SER A N 1
ATOM 762 C CA . SER A 1 98 ? -11.174 9.166 -11.104 1.00 53.94 98 SER A CA 1
ATOM 763 C C . SER A 1 98 ? -12.607 8.804 -10.689 1.00 53.94 98 SER A C 1
ATOM 765 O O . SER A 1 98 ? -13.555 9.054 -11.435 1.00 53.94 98 SER A O 1
ATOM 767 N N . LEU A 1 99 ? -12.791 8.273 -9.472 1.00 52.94 99 LEU A N 1
ATOM 768 C CA . LEU A 1 99 ? -14.103 7.971 -8.870 1.00 52.94 99 LEU A CA 1
ATOM 769 C C . LEU A 1 99 ? -15.113 9.135 -8.900 1.00 52.94 99 LEU A C 1
ATOM 771 O O . LEU A 1 99 ? -16.298 8.908 -8.679 1.00 52.94 99 LEU A O 1
ATOM 775 N N . ALA A 1 100 ? -14.659 10.367 -9.137 1.00 50.34 100 ALA A N 1
ATOM 776 C CA . ALA A 1 100 ? -15.512 11.547 -9.246 1.00 50.34 100 ALA A CA 1
ATOM 777 C C . ALA A 1 100 ? -16.545 11.465 -10.387 1.00 50.34 100 ALA A C 1
ATOM 779 O O . ALA A 1 100 ? -17.557 12.157 -10.327 1.00 50.34 100 ALA A O 1
ATOM 780 N N . ASN A 1 101 ? -16.330 10.600 -11.383 1.00 50.78 101 ASN A N 1
ATOM 781 C CA . ASN A 1 101 ? -17.229 10.451 -12.520 1.00 50.78 101 ASN A CA 1
ATOM 782 C C . ASN A 1 101 ? -17.937 9.097 -12.434 1.00 50.78 101 ASN A C 1
ATOM 784 O O . ASN A 1 101 ? -17.391 8.072 -12.847 1.00 50.78 101 ASN A O 1
ATOM 788 N N . ASN A 1 102 ? -19.152 9.085 -11.883 1.00 52.59 102 ASN A N 1
ATOM 789 C CA . ASN A 1 102 ? -20.065 7.971 -12.109 1.00 52.59 102 ASN A CA 1
ATOM 790 C C . ASN A 1 102 ? -20.692 8.189 -13.494 1.00 52.59 102 ASN A C 1
ATOM 792 O O . ASN A 1 102 ? -21.416 9.175 -13.653 1.00 52.59 102 ASN A O 1
ATOM 796 N N . PRO A 1 103 ? -20.390 7.367 -14.513 1.00 56.34 103 PRO A N 1
ATOM 797 C CA . PRO A 1 103 ? -20.991 7.562 -15.820 1.00 56.34 103 PRO A CA 1
ATOM 798 C C . PRO A 1 103 ? -22.498 7.299 -15.706 1.00 56.34 103 PRO A C 1
ATOM 800 O O . PRO A 1 103 ? -22.938 6.186 -15.429 1.00 56.34 103 PRO A O 1
ATOM 803 N N . THR A 1 104 ? -23.311 8.340 -15.861 1.00 57.94 104 THR A N 1
ATOM 804 C CA . THR A 1 104 ? -24.763 8.194 -15.965 1.00 57.94 104 THR A CA 1
ATOM 805 C C . THR A 1 104 ? -25.100 7.682 -17.368 1.00 57.94 104 THR A C 1
ATOM 807 O O . THR A 1 104 ? -24.589 8.194 -18.360 1.00 57.94 104 THR A O 1
ATOM 810 N N . GLY A 1 105 ? -25.934 6.642 -17.468 1.00 60.94 105 GLY A N 1
ATOM 811 C CA . GLY A 1 105 ? -26.392 6.103 -18.759 1.00 60.94 105 GLY A CA 1
ATOM 812 C C . GLY A 1 105 ? -25.536 4.993 -19.386 1.00 60.94 105 GLY A C 1
ATOM 813 O O . GLY A 1 105 ? -25.717 4.692 -20.562 1.00 60.94 105 GLY A O 1
ATOM 814 N N . VAL A 1 106 ? -24.627 4.359 -18.636 1.00 67.94 106 VAL A N 1
ATOM 815 C CA . VAL A 1 106 ? -23.903 3.166 -19.117 1.00 67.94 106 VAL A CA 1
ATOM 816 C C . VAL A 1 106 ? -24.694 1.877 -18.886 1.00 67.94 106 VAL A C 1
ATOM 818 O O . VAL A 1 106 ? -25.458 1.756 -17.928 1.00 67.94 106 VAL A O 1
ATOM 821 N N . SER A 1 107 ? -24.509 0.895 -19.771 1.00 71.62 107 SER A N 1
ATOM 822 C CA . SER A 1 107 ? -25.183 -0.402 -19.673 1.00 71.62 107 SER A CA 1
ATOM 823 C C . SER A 1 107 ? -24.716 -1.200 -18.449 1.00 71.62 107 SER A C 1
ATOM 825 O O . SER A 1 107 ? -23.597 -1.028 -17.965 1.00 71.62 107 SER A O 1
ATOM 827 N N . ALA A 1 108 ? -25.545 -2.139 -17.983 1.00 67.38 108 ALA A N 1
ATOM 828 C CA . ALA A 1 108 ? -25.192 -3.046 -16.886 1.00 67.38 108 ALA A CA 1
ATOM 829 C C . ALA A 1 108 ? -23.897 -3.841 -17.156 1.00 67.38 108 ALA A C 1
ATOM 831 O O . ALA A 1 108 ? -23.114 -4.068 -16.239 1.00 67.38 108 ALA A O 1
ATOM 832 N N . ALA A 1 109 ? -23.632 -4.202 -18.416 1.00 67.19 109 ALA A N 1
ATOM 833 C CA . ALA A 1 109 ? -22.390 -4.865 -18.816 1.00 67.19 109 ALA A CA 1
ATOM 834 C C . ALA A 1 109 ? -21.163 -3.949 -18.666 1.00 67.19 109 ALA A C 1
ATOM 836 O O . ALA A 1 109 ? -20.104 -4.390 -18.230 1.00 67.19 109 ALA A O 1
ATOM 837 N N . HIS A 1 110 ? -21.313 -2.662 -18.979 1.00 67.38 110 HIS A N 1
ATOM 838 C CA . HIS A 1 110 ? -20.249 -1.678 -18.804 1.00 67.38 110 HIS A CA 1
ATOM 839 C C . HIS A 1 110 ? -20.016 -1.373 -17.315 1.00 67.38 110 HIS A C 1
ATOM 841 O O . HIS A 1 110 ? -18.877 -1.230 -16.890 1.00 67.38 110 HIS A O 1
ATOM 847 N N . LEU A 1 111 ? -21.076 -1.345 -16.497 1.00 65.00 111 LEU A N 1
ATOM 848 C CA . LEU A 1 111 ? -20.959 -1.252 -15.036 1.00 65.00 111 LEU A CA 1
ATOM 849 C C . LEU A 1 111 ? -20.230 -2.462 -14.438 1.00 65.00 111 LEU A C 1
ATOM 851 O O . LEU A 1 111 ? -19.372 -2.275 -13.583 1.00 65.00 111 LEU A O 1
ATOM 855 N N . ALA A 1 112 ? -20.519 -3.675 -14.917 1.00 67.44 112 ALA A N 1
ATOM 856 C CA . ALA A 1 112 ? -19.825 -4.886 -14.481 1.00 67.44 112 ALA A CA 1
ATOM 857 C C . ALA A 1 112 ? -18.334 -4.867 -14.860 1.00 67.44 112 ALA A C 1
ATOM 859 O O . ALA A 1 112 ? -17.490 -5.217 -14.042 1.00 67.44 112 ALA A O 1
ATOM 860 N N . ALA A 1 113 ? -17.992 -4.391 -16.062 1.00 70.06 113 ALA A N 1
ATOM 861 C CA . ALA A 1 113 ? -16.597 -4.212 -16.468 1.00 70.06 113 ALA A CA 1
ATOM 862 C C . ALA A 1 113 ? -15.859 -3.182 -15.588 1.00 70.06 113 ALA A C 1
ATOM 864 O O . ALA A 1 113 ? -14.708 -3.396 -15.221 1.00 70.06 113 ALA A O 1
ATOM 865 N N . LEU A 1 114 ? -16.537 -2.100 -15.190 1.00 69.94 114 LEU A N 1
ATOM 866 C CA . LEU A 1 114 ? -15.993 -1.068 -14.299 1.00 69.94 114 LEU A CA 1
ATOM 867 C C . LEU A 1 114 ? -15.778 -1.542 -12.850 1.00 69.94 114 LEU A C 1
ATOM 869 O O . LEU A 1 114 ? -15.045 -0.886 -12.107 1.00 69.94 114 LEU A O 1
ATOM 873 N N . ASP A 1 115 ? -16.428 -2.626 -12.421 1.00 73.31 115 ASP A N 1
ATOM 874 C CA . ASP A 1 115 ? -16.246 -3.193 -11.079 1.00 73.31 115 ASP A CA 1
ATOM 875 C C . ASP A 1 115 ? -14.969 -4.042 -10.963 1.00 73.31 115 ASP A C 1
ATOM 877 O O . ASP A 1 115 ? -14.438 -4.177 -9.857 1.00 73.31 115 ASP A O 1
ATOM 881 N N . GLU A 1 116 ? -14.444 -4.534 -12.089 1.00 81.06 116 GLU A N 1
ATOM 882 C CA . GLU A 1 116 ? -13.145 -5.218 -12.187 1.00 81.06 116 GLU A CA 1
ATOM 883 C C . GLU A 1 116 ? -11.970 -4.228 -12.325 1.00 81.06 116 GLU A C 1
ATOM 885 O O . GLU A 1 116 ? -10.810 -4.597 -12.141 1.00 81.06 116 GLU A O 1
ATOM 890 N N . GLU A 1 117 ? -12.245 -2.950 -12.608 1.00 88.75 117 GLU A N 1
ATOM 891 C CA . GLU A 1 117 ? -11.218 -1.909 -12.637 1.00 88.75 117 GLU A CA 1
ATOM 892 C C . GLU A 1 117 ? -10.833 -1.418 -11.235 1.00 88.75 117 GLU A C 1
ATOM 894 O O . GLU A 1 117 ? -11.631 -1.346 -10.290 1.00 88.75 117 GLU A O 1
ATOM 899 N N . LEU A 1 118 ? -9.575 -0.999 -11.116 1.00 91.00 118 LEU A N 1
ATOM 900 C CA . LEU A 1 118 ? -9.003 -0.476 -9.889 1.00 91.00 118 LEU A CA 1
ATOM 901 C C . LEU A 1 118 ? -8.912 1.045 -9.910 1.00 91.00 118 LEU A C 1
ATOM 903 O O . LEU A 1 118 ? -8.166 1.638 -10.687 1.00 91.00 118 LEU A O 1
ATOM 907 N N . VAL A 1 119 ? -9.606 1.662 -8.960 1.00 88.50 119 VAL A N 1
ATOM 908 C CA . VAL A 1 119 ? -9.630 3.106 -8.730 1.00 88.50 119 VAL A CA 1
ATOM 909 C C . VAL A 1 119 ? -8.651 3.512 -7.630 1.00 88.50 119 VAL A C 1
ATOM 911 O O . VAL A 1 119 ? -8.433 2.789 -6.654 1.00 88.50 119 VAL A O 1
ATOM 914 N N . ILE A 1 120 ? -8.065 4.701 -7.770 1.00 88.44 120 ILE A N 1
ATOM 915 C CA . ILE A 1 120 ? -7.076 5.248 -6.832 1.00 88.44 120 ILE A CA 1
ATOM 916 C C . ILE A 1 120 ? -7.784 5.945 -5.666 1.00 88.44 120 ILE A C 1
ATOM 918 O O . ILE A 1 120 ? -8.713 6.731 -5.857 1.00 88.44 120 ILE A O 1
ATOM 922 N N . CYS A 1 121 ? -7.297 5.723 -4.445 1.00 88.25 121 CYS A N 1
ATOM 923 C CA . CYS A 1 121 ? -7.751 6.461 -3.270 1.00 88.25 121 CYS A CA 1
ATOM 924 C C . CYS A 1 121 ? -7.485 7.978 -3.401 1.00 88.25 121 CYS A C 1
ATOM 926 O O . CYS A 1 121 ? -6.342 8.422 -3.513 1.00 88.25 121 CYS A O 1
ATOM 928 N N . GLY A 1 122 ? -8.531 8.790 -3.246 1.00 85.06 122 GLY A N 1
ATOM 929 C CA . GLY A 1 122 ? -8.555 10.240 -3.472 1.00 85.06 122 GLY A CA 1
ATOM 930 C C . GLY A 1 122 ? -7.800 11.119 -2.466 1.00 85.06 122 GLY A C 1
ATOM 931 O O . GLY A 1 122 ? -7.849 12.337 -2.576 1.00 85.06 122 GLY A O 1
ATOM 932 N N . SER A 1 123 ? -7.077 10.548 -1.497 1.00 81.75 123 SER A N 1
ATOM 933 C CA . SER A 1 123 ? -6.223 11.316 -0.570 1.00 81.75 123 SER A CA 1
ATOM 934 C C . SER A 1 123 ? -4.909 11.810 -1.215 1.00 81.75 123 SER A C 1
ATOM 936 O O . SER A 1 123 ? -4.060 12.363 -0.512 1.00 81.75 123 SER A O 1
ATOM 938 N N . GLY A 1 124 ? -4.699 11.586 -2.518 1.00 74.00 124 GLY A N 1
ATOM 939 C CA . GLY A 1 124 ? -3.547 12.054 -3.302 1.00 74.00 124 GLY A CA 1
ATOM 940 C C . GLY A 1 124 ? -2.245 11.289 -3.042 1.00 74.00 124 GLY A C 1
ATOM 941 O O . GLY A 1 124 ? -1.632 10.780 -3.968 1.00 74.00 124 GLY A O 1
ATOM 942 N N . LEU A 1 125 ? -1.854 11.135 -1.775 1.00 81.44 125 LEU A N 1
ATOM 943 C CA . LEU A 1 125 ? -0.600 10.489 -1.353 1.00 81.44 125 LEU A CA 1
ATOM 944 C C . LEU A 1 125 ? -0.789 9.061 -0.824 1.00 81.44 125 LEU A C 1
ATOM 946 O O . LEU A 1 125 ? 0.102 8.502 -0.195 1.00 81.44 125 LEU A O 1
ATOM 950 N N . CYS A 1 126 ? -1.976 8.476 -0.991 1.00 86.25 126 CYS A N 1
ATOM 951 C CA . CYS A 1 126 ? -2.256 7.150 -0.440 1.00 86.25 126 CYS A CA 1
ATOM 952 C C . CYS A 1 126 ? -1.655 6.019 -1.283 1.00 86.25 126 CYS A C 1
ATOM 954 O O . CYS A 1 126 ? -1.272 4.997 -0.718 1.00 86.25 126 CYS A O 1
ATOM 956 N N . GLY A 1 127 ? -1.623 6.179 -2.611 1.00 88.00 127 GLY A N 1
ATOM 957 C CA . GLY A 1 127 ? -1.082 5.186 -3.551 1.00 88.00 127 GLY A CA 1
ATOM 958 C C . GLY A 1 127 ? -1.809 3.837 -3.573 1.00 88.00 127 GLY A C 1
ATOM 959 O O . GLY A 1 127 ? -1.362 2.906 -4.230 1.00 88.00 127 GLY A O 1
ATOM 960 N N . ARG A 1 128 ? -2.918 3.683 -2.833 1.00 91.38 128 ARG A N 1
ATOM 961 C CA . ARG A 1 128 ? -3.672 2.425 -2.771 1.00 91.38 128 ARG A CA 1
ATOM 962 C C . ARG A 1 128 ? -4.797 2.419 -3.787 1.00 91.38 128 ARG A C 1
ATOM 964 O O . ARG A 1 128 ? -5.550 3.391 -3.887 1.00 91.38 128 ARG A O 1
ATOM 971 N N . LEU A 1 129 ? -4.895 1.295 -4.487 1.00 92.88 129 LEU A N 1
ATOM 972 C CA . LEU A 1 129 ? -5.887 1.040 -5.514 1.00 92.88 129 LEU A CA 1
ATOM 973 C C . LEU A 1 129 ? -6.897 0.000 -5.029 1.00 92.88 129 LEU A C 1
ATOM 975 O O . LEU A 1 129 ? -6.561 -0.907 -4.263 1.00 92.88 129 LEU A O 1
ATOM 979 N N . PHE A 1 130 ? -8.147 0.148 -5.447 1.00 92.19 130 PHE A N 1
ATOM 980 C CA . PHE A 1 130 ? -9.255 -0.679 -4.989 1.00 92.19 130 PHE A CA 1
ATOM 981 C C . PHE A 1 130 ? -10.249 -0.916 -6.112 1.00 92.19 130 PHE A C 1
ATOM 983 O O . PHE A 1 130 ? -10.508 -0.001 -6.881 1.00 92.19 130 PHE A O 1
ATOM 990 N N . HIS A 1 131 ? -10.919 -2.065 -6.120 1.00 91.50 131 HIS A N 1
ATOM 991 C CA . HIS A 1 131 ? -12.217 -2.133 -6.787 1.00 91.50 131 HIS A CA 1
ATOM 992 C C . HIS A 1 131 ? -13.172 -1.145 -6.111 1.00 91.50 131 HIS A C 1
ATOM 994 O O . HIS A 1 131 ? -13.132 -0.981 -4.882 1.00 91.50 131 HIS A O 1
ATOM 1000 N N . ARG A 1 132 ? -14.075 -0.523 -6.871 1.00 84.75 132 ARG A N 1
ATOM 1001 C CA . ARG A 1 132 ? -15.031 0.465 -6.336 1.00 84.75 132 ARG A CA 1
ATOM 1002 C C . ARG A 1 132 ? -15.837 -0.075 -5.153 1.00 84.75 132 ARG A C 1
ATOM 1004 O O . ARG A 1 132 ? -15.973 0.598 -4.129 1.00 84.75 132 ARG A O 1
ATOM 1011 N N . ALA A 1 133 ? -16.330 -1.310 -5.253 1.00 84.88 133 ALA A N 1
ATOM 1012 C CA . ALA A 1 133 ? -17.034 -1.983 -4.161 1.00 84.88 133 ALA A CA 1
ATOM 1013 C C . ALA A 1 133 ? -16.128 -2.238 -2.942 1.00 84.88 133 ALA A C 1
ATOM 1015 O O . ALA A 1 133 ? -16.538 -2.037 -1.800 1.00 84.88 133 ALA A O 1
ATOM 1016 N N . CYS A 1 134 ? -14.874 -2.630 -3.172 1.00 90.69 134 CYS A N 1
ATOM 1017 C CA . CYS A 1 134 ? -13.905 -2.886 -2.109 1.00 90.69 134 CYS A CA 1
ATOM 1018 C C . CYS A 1 134 ? -13.507 -1.613 -1.350 1.00 90.69 134 CYS A C 1
ATOM 1020 O O . CYS A 1 134 ? -13.329 -1.645 -0.133 1.00 90.69 134 CYS A O 1
ATOM 1022 N N . MET A 1 135 ? -13.391 -0.479 -2.044 1.00 87.25 135 MET A N 1
ATOM 1023 C CA . MET A 1 135 ? -13.108 0.800 -1.398 1.00 87.25 135 MET A CA 1
ATOM 1024 C C . MET A 1 135 ? -14.243 1.204 -0.451 1.00 87.25 135 MET A C 1
ATOM 1026 O O . MET A 1 135 ? -13.967 1.592 0.683 1.00 87.25 135 MET A O 1
ATOM 1030 N N . ARG A 1 136 ? -15.505 1.038 -0.874 1.00 82.25 136 ARG A N 1
ATOM 1031 C CA . ARG A 1 136 ? -16.681 1.284 -0.023 1.00 82.25 136 ARG A CA 1
ATOM 1032 C C . ARG A 1 136 ? -16.676 0.391 1.219 1.00 82.25 136 ARG A C 1
ATOM 1034 O O . ARG A 1 136 ? -16.738 0.913 2.326 1.00 82.25 136 ARG A O 1
ATOM 1041 N N . LYS A 1 137 ? -16.447 -0.917 1.054 1.00 85.19 137 LYS A N 1
ATOM 1042 C CA . LYS A 1 137 ? -16.298 -1.861 2.180 1.00 85.19 137 LYS A CA 1
ATOM 1043 C C . LYS A 1 137 ? -15.163 -1.479 3.132 1.00 85.19 137 LYS A C 1
ATOM 1045 O O . LYS A 1 137 ? -15.284 -1.639 4.341 1.00 85.19 137 LYS A O 1
ATOM 1050 N N . SER A 1 138 ? -14.069 -0.909 2.620 1.00 84.25 138 SER A N 1
ATOM 1051 C CA . SER A 1 138 ? -12.973 -0.438 3.480 1.00 84.25 138 SER A CA 1
ATOM 1052 C C . SER A 1 138 ? -13.376 0.700 4.427 1.00 84.25 138 SER A C 1
ATOM 1054 O O . SER A 1 138 ? -12.732 0.878 5.459 1.00 84.25 138 SER A O 1
ATOM 1056 N N . LEU A 1 139 ? -14.420 1.463 4.081 1.00 75.38 139 LEU A N 1
ATOM 1057 C CA . LEU A 1 139 ? -14.976 2.555 4.883 1.00 75.38 139 LEU A CA 1
ATOM 1058 C C . LEU A 1 139 ? -16.093 2.100 5.825 1.00 75.38 139 LEU A C 1
ATOM 1060 O O . LEU A 1 139 ? -16.437 2.840 6.744 1.00 75.38 139 LEU A O 1
ATOM 1064 N N . GLU A 1 140 ? -16.668 0.913 5.626 1.00 70.00 140 GLU A N 1
ATOM 1065 C CA . GLU A 1 140 ? -17.731 0.393 6.495 1.00 70.00 140 GLU A CA 1
ATOM 1066 C C . GLU A 1 140 ? -17.238 0.192 7.934 1.00 70.00 140 GLU A C 1
ATOM 1068 O O . GLU A 1 140 ? -17.994 0.396 8.877 1.00 70.00 140 GLU A O 1
ATOM 1073 N N . LEU A 1 141 ? -15.931 -0.034 8.100 1.00 58.22 141 LEU A N 1
ATOM 1074 C CA . LEU A 1 141 ? -15.230 -0.059 9.385 1.00 58.22 141 LEU A CA 1
ATOM 1075 C C . LEU A 1 141 ? -15.073 1.323 10.051 1.00 58.22 141 LEU A C 1
ATOM 1077 O O . LEU A 1 141 ? -14.446 1.409 11.100 1.00 58.22 141 LEU A O 1
ATOM 1081 N N . ALA A 1 142 ? -15.559 2.417 9.462 1.00 53.97 142 ALA A N 1
ATOM 1082 C CA . ALA A 1 142 ? -15.610 3.745 10.070 1.00 53.97 142 ALA A CA 1
ATOM 1083 C C . ALA A 1 142 ? -17.085 4.161 10.200 1.00 53.97 142 ALA A C 1
ATOM 1085 O O . ALA A 1 142 ? -17.728 4.519 9.213 1.00 53.97 142 ALA A O 1
ATOM 1086 N N . GLU A 1 143 ? -17.643 4.046 11.404 1.00 45.66 143 GLU A N 1
ATOM 1087 C CA . GLU A 1 143 ? -19.024 4.444 11.694 1.00 45.66 143 GLU A CA 1
ATOM 1088 C C . GLU A 1 143 ? -19.193 5.972 11.598 1.00 45.66 143 GLU A C 1
ATOM 1090 O O . GLU A 1 143 ? -18.397 6.729 12.155 1.00 45.66 143 GLU A O 1
ATOM 1095 N N . GLY A 1 144 ? -20.229 6.420 10.877 1.00 53.69 144 GLY A N 1
ATOM 1096 C CA . GLY A 1 144 ? -20.619 7.829 10.747 1.00 53.69 144 GLY A CA 1
ATOM 1097 C C . GLY A 1 144 ? -20.968 8.234 9.309 1.00 53.69 144 GLY A C 1
ATOM 1098 O O . GLY A 1 144 ? -20.085 8.516 8.496 1.00 53.69 144 GLY A O 1
ATOM 1099 N N . ASP A 1 145 ? -22.264 8.316 8.995 1.00 49.12 145 ASP A N 1
ATOM 1100 C CA . ASP A 1 145 ? -22.773 8.586 7.638 1.00 49.12 145 ASP A CA 1
ATOM 1101 C C . ASP A 1 145 ? -22.394 9.971 7.080 1.00 49.12 145 ASP A C 1
ATOM 1103 O O . ASP A 1 145 ? -22.272 10.150 5.869 1.00 49.12 145 ASP A O 1
ATOM 1107 N N . THR A 1 146 ? -22.101 10.945 7.943 1.00 49.06 146 THR A N 1
ATOM 1108 C CA . THR A 1 146 ? -21.723 12.311 7.542 1.00 49.06 146 THR A CA 1
ATOM 1109 C C . THR A 1 146 ? -20.268 12.438 7.072 1.00 49.06 146 THR A C 1
ATOM 1111 O O . THR A 1 146 ? -19.969 13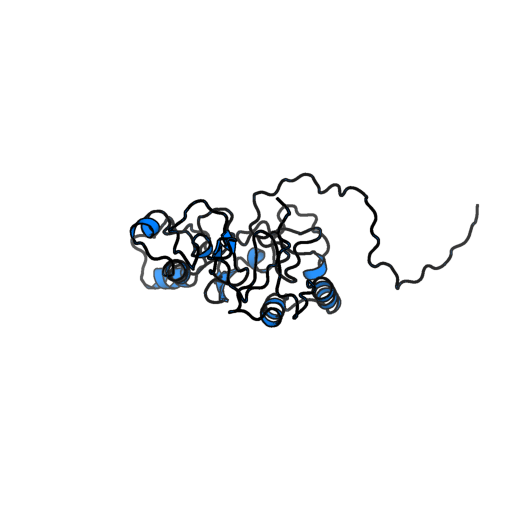.260 6.204 1.00 49.06 146 THR A O 1
ATOM 1114 N N . ILE A 1 147 ? -19.349 11.594 7.562 1.00 52.28 147 ILE A N 1
ATOM 1115 C CA . ILE A 1 147 ? -17.954 11.556 7.079 1.00 52.28 147 ILE A CA 1
ATOM 1116 C C . ILE A 1 147 ? -17.879 10.855 5.713 1.00 52.28 147 ILE A C 1
ATOM 1118 O O . ILE A 1 147 ? -17.055 11.225 4.873 1.00 52.28 147 ILE A O 1
ATOM 1122 N N . ARG A 1 148 ? -18.766 9.883 5.456 1.00 53.91 148 ARG A N 1
ATOM 1123 C CA . ARG A 1 148 ? -18.805 9.108 4.203 1.00 53.91 148 ARG A CA 1
ATOM 1124 C C . ARG A 1 148 ? -19.089 9.970 2.970 1.00 53.91 148 ARG A C 1
ATOM 1126 O O . ARG A 1 148 ? -18.472 9.736 1.936 1.00 53.91 148 ARG A O 1
ATOM 1133 N N . ALA A 1 149 ? -19.936 10.995 3.076 1.00 51.75 149 ALA A N 1
ATOM 1134 C CA . ALA A 1 149 ? -20.305 11.839 1.933 1.00 51.75 149 ALA A CA 1
ATOM 1135 C C . ALA A 1 149 ? -19.148 12.722 1.415 1.00 51.75 149 ALA A C 1
ATOM 1137 O O . ALA A 1 149 ? -18.938 12.820 0.210 1.00 51.75 149 ALA A O 1
ATOM 1138 N N . SER A 1 150 ? -18.343 13.316 2.307 1.00 56.94 150 SER A N 1
ATOM 1139 C CA . SER A 1 150 ? -17.201 14.175 1.923 1.00 56.94 150 SER A CA 1
ATOM 1140 C C . SER A 1 150 ? -15.921 13.398 1.579 1.00 56.94 150 SER A C 1
ATOM 1142 O O . SER A 1 150 ? -14.959 13.969 1.065 1.00 56.94 150 SER A O 1
ATOM 1144 N N . ARG A 1 151 ? -15.895 12.087 1.854 1.00 67.38 151 ARG A N 1
ATOM 1145 C CA . ARG A 1 151 ? -14.739 11.194 1.666 1.00 67.38 151 ARG A CA 1
ATOM 1146 C C . ARG A 1 151 ? -15.082 9.927 0.884 1.00 67.38 151 ARG A C 1
ATOM 1148 O O . ARG A 1 151 ? -14.394 8.921 1.033 1.00 67.38 151 ARG A O 1
ATOM 1155 N N . ALA A 1 152 ? -16.097 9.983 0.021 1.00 68.00 152 ALA A N 1
ATOM 1156 C CA . ALA A 1 152 ? -16.573 8.835 -0.758 1.00 68.00 152 ALA A CA 1
ATOM 1157 C C . ALA A 1 152 ? -15.465 8.143 -1.579 1.00 68.00 152 ALA A C 1
ATOM 1159 O O . ALA A 1 152 ? -15.548 6.948 -1.852 1.00 68.00 152 ALA A O 1
ATOM 1160 N N . ASN A 1 153 ? -14.401 8.883 -1.913 1.00 77.31 153 ASN A N 1
ATOM 1161 C CA . ASN A 1 153 ? -13.272 8.399 -2.706 1.00 77.31 153 ASN A CA 1
ATOM 1162 C C . ASN A 1 153 ? -12.028 8.062 -1.873 1.00 77.31 153 ASN A C 1
ATOM 1164 O O . ASN A 1 153 ? -10.965 7.811 -2.433 1.00 77.31 153 ASN A O 1
ATOM 1168 N N . TRP A 1 154 ? -12.099 8.123 -0.542 1.00 85.75 154 TRP A N 1
ATOM 1169 C CA . TRP A 1 154 ? -10.978 7.794 0.340 1.00 85.75 154 TRP A CA 1
ATOM 1170 C C . TRP A 1 154 ? -11.125 6.365 0.858 1.00 85.75 154 TRP A C 1
ATOM 1172 O O . TRP A 1 154 ? -12.228 5.859 1.010 1.00 85.75 154 TRP A O 1
ATOM 1182 N N . CYS A 1 155 ? -10.011 5.702 1.156 1.00 87.81 155 CYS A N 1
ATOM 1183 C CA . CYS A 1 155 ? -10.042 4.361 1.741 1.00 87.81 155 CYS A CA 1
ATOM 1184 C C . CYS A 1 155 ? -9.990 4.383 3.277 1.00 87.81 155 CYS A C 1
ATOM 1186 O O . CYS A 1 155 ? -9.573 5.369 3.894 1.00 87.81 155 CYS A O 1
ATOM 1188 N N . GLY A 1 156 ? -10.307 3.243 3.899 1.00 86.00 156 GLY A N 1
ATOM 1189 C CA . GLY A 1 156 ? -10.287 3.056 5.357 1.00 86.00 156 GLY A CA 1
ATOM 1190 C C . GLY A 1 156 ? -8.957 3.376 6.059 1.00 86.00 156 GLY A C 1
ATOM 1191 O O . GLY A 1 156 ? -8.955 3.685 7.246 1.00 86.00 156 GLY A O 1
ATOM 1192 N N . ARG A 1 157 ? -7.821 3.424 5.341 1.00 88.69 157 ARG A N 1
ATOM 1193 C CA . ARG A 1 157 ? -6.504 3.797 5.915 1.00 88.69 157 ARG A CA 1
ATOM 1194 C C . ARG A 1 157 ? -6.416 5.252 6.398 1.00 88.69 157 ARG A C 1
ATOM 1196 O O . ARG A 1 157 ? -5.391 5.645 6.959 1.00 88.69 157 ARG A O 1
ATOM 1203 N N . HIS A 1 158 ? -7.425 6.070 6.104 1.00 87.00 158 HIS A N 1
ATOM 1204 C CA . HIS A 1 158 ? -7.516 7.471 6.526 1.00 87.00 158 HIS A CA 1
ATOM 1205 C C . HIS A 1 158 ? -8.381 7.664 7.778 1.00 87.00 158 HIS A C 1
ATOM 1207 O O . HIS A 1 158 ? -8.612 8.802 8.191 1.00 87.00 158 HIS A O 1
ATOM 1213 N N . SER A 1 159 ? -8.813 6.562 8.392 1.00 85.25 159 SER A N 1
ATOM 1214 C CA . SER A 1 159 ? -9.618 6.544 9.607 1.00 85.25 159 SER A CA 1
ATOM 1215 C C . SER A 1 159 ? -9.063 5.514 10.584 1.00 85.25 159 SER A C 1
ATOM 1217 O O . SER A 1 159 ? -8.787 4.373 10.218 1.00 85.25 159 SER A O 1
ATOM 1219 N N . CYS A 1 160 ? -8.915 5.907 11.850 1.00 86.12 160 CYS A N 1
ATOM 1220 C CA . CYS A 1 160 ? -8.511 4.978 12.900 1.00 86.12 160 CYS A CA 1
ATOM 1221 C C . CYS A 1 160 ? -9.572 3.875 13.060 1.00 86.12 160 CYS A C 1
ATOM 1223 O O . CYS A 1 160 ? -10.713 4.194 13.379 1.00 86.12 160 CYS A O 1
ATOM 1225 N N . TYR A 1 161 ? -9.202 2.601 12.914 1.00 83.19 161 TYR A N 1
ATOM 1226 C CA . TYR A 1 161 ? -10.127 1.464 13.009 1.00 83.19 161 TYR A CA 1
ATOM 1227 C C . TYR A 1 161 ? -10.674 1.249 14.428 1.00 83.19 161 TYR A C 1
ATOM 1229 O O . TYR A 1 161 ? -11.668 0.559 14.588 1.00 83.19 161 TYR A O 1
ATOM 1237 N N . ARG A 1 162 ? -10.016 1.802 15.461 1.00 83.69 162 ARG A N 1
ATOM 1238 C CA . ARG A 1 162 ? -10.436 1.644 16.867 1.00 83.69 162 ARG A CA 1
ATOM 1239 C C . ARG A 1 162 ? -11.383 2.717 17.368 1.00 83.69 162 ARG A C 1
ATOM 1241 O O . ARG A 1 162 ? -12.167 2.464 18.268 1.00 83.69 162 ARG A O 1
ATOM 1248 N N . CYS A 1 163 ? -11.215 3.942 16.885 1.00 82.62 163 CYS A N 1
ATOM 1249 C CA . CYS A 1 163 ? -12.017 5.075 17.340 1.00 82.62 163 CYS A CA 1
ATOM 1250 C C . CYS A 1 163 ? -12.841 5.682 16.207 1.00 82.62 163 CYS A C 1
ATOM 1252 O O . CYS A 1 163 ? -13.378 6.765 16.382 1.00 82.62 163 CYS A O 1
ATOM 1254 N N . HIS A 1 164 ? -12.840 5.060 15.028 1.00 76.75 164 HIS A N 1
ATOM 1255 C CA . HIS A 1 164 ? -13.661 5.416 13.872 1.00 76.75 164 HIS A CA 1
ATOM 1256 C C . HIS A 1 164 ? -13.611 6.904 13.481 1.00 76.75 164 HIS A C 1
ATOM 1258 O O . HIS A 1 164 ? -14.576 7.472 12.993 1.00 76.75 164 HIS A O 1
ATOM 1264 N N . GLY A 1 165 ? -12.463 7.562 13.685 1.00 69.06 165 GLY A N 1
ATOM 1265 C CA . GLY A 1 165 ? -12.293 8.981 13.348 1.00 69.06 165 GLY A CA 1
ATOM 1266 C C . GLY A 1 165 ? -12.802 9.983 14.392 1.00 69.06 165 GLY A C 1
ATOM 1267 O O . GLY A 1 165 ? -12.725 11.179 14.131 1.00 69.06 165 GLY A O 1
ATOM 1268 N N . LEU A 1 166 ? -13.210 9.537 15.588 1.00 69.31 166 LEU A N 1
ATOM 1269 C CA . LEU A 1 166 ? -13.635 10.401 16.707 1.00 69.31 166 LEU A CA 1
ATOM 1270 C C . LEU A 1 166 ? -12.566 11.404 17.185 1.00 69.31 166 LEU A C 1
ATOM 1272 O O . LEU A 1 166 ? -12.889 12.380 17.853 1.00 69.31 166 LEU A O 1
ATOM 1276 N N . THR A 1 167 ? -11.292 11.197 16.842 1.00 69.25 167 THR A N 1
ATOM 1277 C CA . THR A 1 167 ? -10.212 12.164 17.098 1.00 69.25 167 THR A CA 1
ATOM 1278 C C . THR A 1 167 ? -9.527 12.551 15.782 1.00 69.25 167 THR A C 1
ATOM 1280 O O . THR A 1 167 ? -8.447 12.031 15.472 1.00 69.25 167 THR A O 1
ATOM 1283 N N . PRO A 1 168 ? -10.147 13.419 14.964 1.00 69.12 168 PRO A N 1
ATOM 1284 C CA . PRO A 1 168 ? -9.586 13.813 13.678 1.00 69.12 168 PRO A CA 1
ATOM 1285 C C . PRO A 1 168 ? -8.274 14.600 13.849 1.00 69.12 168 PRO A C 1
ATOM 1287 O O . PRO A 1 168 ? -8.004 15.193 14.892 1.00 69.12 168 PRO A O 1
ATOM 1290 N N . GLY A 1 169 ? -7.425 14.588 12.817 1.00 69.19 169 GLY A N 1
ATOM 1291 C CA . GLY A 1 169 ? -6.185 15.380 12.766 1.00 69.19 169 GLY A CA 1
ATOM 1292 C C . GLY A 1 169 ? -4.978 14.784 13.501 1.00 69.19 169 GLY A C 1
ATOM 1293 O O . GLY A 1 169 ? -3.874 15.313 13.391 1.00 69.19 169 GLY A O 1
ATOM 1294 N N . LYS A 1 170 ? -5.136 13.666 14.220 1.00 79.31 170 LYS A N 1
ATOM 1295 C CA . LYS A 1 170 ? -4.007 12.948 14.828 1.00 79.31 170 LYS A CA 1
ATOM 1296 C C . LYS A 1 170 ? -3.336 12.016 13.815 1.00 79.31 170 LYS A C 1
ATOM 1298 O O . LYS A 1 170 ? -3.991 11.393 12.984 1.00 79.31 170 LYS A O 1
ATOM 1303 N N . ALA A 1 171 ? -2.009 11.908 13.899 1.00 84.12 171 ALA A N 1
ATOM 1304 C CA . ALA A 1 171 ? -1.229 11.070 12.996 1.00 84.12 171 ALA A CA 1
ATOM 1305 C C . ALA A 1 171 ? -1.593 9.582 13.148 1.00 84.12 171 ALA A C 1
ATOM 1307 O O . ALA A 1 171 ? -1.590 9.034 14.257 1.00 84.12 171 ALA A O 1
ATOM 1308 N N . LEU A 1 172 ? -1.857 8.930 12.015 1.00 88.00 172 LEU A N 1
ATOM 1309 C CA . LEU A 1 172 ? -2.144 7.501 11.935 1.00 88.00 172 LEU A CA 1
ATOM 1310 C C . LEU A 1 172 ? -0.877 6.712 11.588 1.00 88.00 172 LEU A C 1
ATOM 1312 O O . LEU A 1 172 ? -0.069 7.143 10.763 1.00 88.00 172 LEU A O 1
ATOM 1316 N N . ILE A 1 173 ? -0.741 5.538 12.196 1.00 89.12 173 ILE A N 1
ATOM 1317 C CA . ILE A 1 173 ? 0.121 4.454 11.735 1.00 89.12 173 ILE A CA 1
ATOM 1318 C C . ILE A 1 173 ? -0.745 3.477 10.934 1.00 89.12 173 ILE A C 1
ATOM 1320 O O . ILE A 1 173 ? -1.868 3.156 11.333 1.00 89.12 173 ILE A O 1
ATOM 1324 N N . LYS A 1 174 ? -0.272 3.056 9.762 1.00 91.12 174 LYS A N 1
ATOM 1325 C CA . LYS A 1 174 ? -1.080 2.305 8.791 1.00 91.12 174 LYS A CA 1
ATOM 1326 C C . LYS A 1 174 ? -0.527 0.905 8.605 1.00 91.12 174 LYS A C 1
ATOM 1328 O O . LYS A 1 174 ? 0.685 0.753 8.462 1.00 91.12 174 LYS A O 1
ATOM 1333 N N . CYS A 1 175 ? -1.415 -0.088 8.570 1.00 92.31 175 CYS A N 1
ATOM 1334 C CA . CYS A 1 175 ? -1.014 -1.423 8.179 1.00 92.31 175 CYS A CA 1
ATOM 1335 C C . CYS A 1 175 ? -0.517 -1.345 6.731 1.00 92.31 175 CYS A C 1
ATOM 1337 O O . CYS A 1 175 ? -1.116 -0.662 5.887 1.00 92.31 175 CYS A O 1
ATOM 1339 N N . ILE A 1 176 ? 0.613 -1.984 6.457 1.00 91.69 176 ILE A N 1
ATOM 1340 C CA . ILE A 1 176 ? 1.171 -2.049 5.107 1.00 91.69 176 ILE A CA 1
ATOM 1341 C C . ILE A 1 176 ? 0.413 -3.030 4.218 1.00 91.69 176 ILE A C 1
ATOM 1343 O O . ILE A 1 176 ? 0.575 -2.961 3.002 1.00 91.69 176 ILE A O 1
ATOM 1347 N N . ASP A 1 177 ? -0.378 -3.934 4.805 1.00 92.69 177 ASP A N 1
ATOM 1348 C CA . ASP A 1 177 ? -1.012 -5.043 4.090 1.00 92.69 177 ASP A CA 1
ATOM 1349 C C . ASP A 1 177 ? -2.546 -5.031 4.116 1.00 92.69 177 ASP A C 1
ATOM 1351 O O . ASP A 1 177 ? -3.173 -5.677 3.286 1.00 92.69 177 ASP A O 1
ATOM 1355 N N . CYS A 1 178 ? -3.180 -4.226 4.967 1.00 92.38 178 CYS A N 1
ATOM 1356 C CA . CYS A 1 178 ? -4.629 -4.038 4.922 1.00 92.38 178 CYS A CA 1
ATOM 1357 C C . CYS A 1 178 ? -5.045 -2.609 5.254 1.00 92.38 178 CYS A C 1
ATOM 1359 O O . CYS A 1 178 ? -4.232 -1.718 5.516 1.00 92.38 178 CYS A O 1
ATOM 1361 N N . THR A 1 179 ? -6.354 -2.371 5.234 1.00 91.75 179 THR A N 1
ATOM 1362 C CA . THR A 1 179 ? -6.949 -1.050 5.450 1.00 91.75 179 THR A CA 1
ATOM 1363 C C . THR A 1 179 ? -6.930 -0.606 6.911 1.00 91.75 179 THR A C 1
ATOM 1365 O O . THR A 1 179 ? -7.280 0.540 7.189 1.00 91.75 179 THR A O 1
ATOM 1368 N N . ALA A 1 180 ? -6.481 -1.460 7.838 1.00 89.81 180 ALA A N 1
ATOM 1369 C CA . ALA A 1 180 ? -6.368 -1.119 9.248 1.00 89.81 180 ALA A CA 1
ATOM 1370 C C . ALA A 1 180 ? -5.369 0.027 9.461 1.00 89.81 180 ALA A C 1
ATOM 1372 O O . ALA A 1 180 ? -4.190 -0.052 9.111 1.00 89.81 180 ALA A O 1
ATOM 1373 N N . SER A 1 181 ? -5.820 1.095 10.110 1.00 90.69 181 SER A N 1
ATOM 1374 C CA . SER A 1 181 ? -4.955 2.183 10.563 1.00 90.69 181 SER A CA 1
ATOM 1375 C C . SER A 1 181 ? -5.334 2.603 11.972 1.00 90.69 181 SER A C 1
ATOM 1377 O O . SER A 1 181 ? -6.493 2.504 12.353 1.00 90.69 181 SER A O 1
ATOM 1379 N N . ALA A 1 182 ? -4.375 3.030 12.778 1.00 89.19 182 ALA A N 1
ATOM 1380 C CA . ALA A 1 182 ? -4.604 3.376 14.174 1.00 89.19 182 ALA A CA 1
ATOM 1381 C C . ALA A 1 182 ? -3.859 4.653 14.534 1.00 89.19 182 ALA A C 1
ATOM 1383 O O . ALA A 1 182 ? -2.844 4.975 13.923 1.00 89.19 182 ALA A O 1
ATOM 1384 N N . HIS A 1 183 ? -4.303 5.374 15.561 1.00 88.88 183 HIS A N 1
ATOM 1385 C CA . HIS A 1 183 ? -3.416 6.357 16.177 1.00 88.88 183 HIS A CA 1
ATOM 1386 C C . HIS A 1 183 ? -2.234 5.648 16.836 1.00 88.88 183 HIS A C 1
ATOM 1388 O O . HIS A 1 183 ? -2.366 4.539 17.351 1.00 88.88 183 HIS A O 1
ATOM 1394 N N . ARG A 1 184 ? -1.085 6.324 16.876 1.00 82.50 184 ARG A N 1
ATOM 1395 C CA . ARG A 1 184 ? 0.109 5.825 17.581 1.00 82.50 184 ARG A CA 1
ATOM 1396 C C . ARG A 1 184 ? -0.095 5.655 19.078 1.00 82.50 184 ARG A C 1
ATOM 1398 O O . ARG A 1 184 ? 0.592 4.846 19.693 1.00 82.50 184 ARG A O 1
ATOM 1405 N N . ALA A 1 185 ? -0.989 6.462 19.649 1.00 81.06 185 ALA A N 1
ATOM 1406 C CA . ALA A 1 185 ? -1.283 6.444 21.069 1.00 81.06 185 ALA A CA 1
ATOM 1407 C C . ALA A 1 185 ? -1.705 5.037 21.508 1.00 81.06 185 ALA A C 1
ATOM 1409 O O . ALA A 1 185 ? -2.483 4.369 20.821 1.00 81.06 185 ALA A O 1
ATOM 1410 N N . LEU A 1 186 ? -1.222 4.623 22.680 1.00 73.44 186 LEU A N 1
ATOM 1411 C CA . LEU A 1 186 ? -1.339 3.256 23.195 1.00 73.44 186 LEU A CA 1
ATOM 1412 C C . LEU A 1 186 ? -2.784 2.724 23.191 1.00 73.44 186 LEU A C 1
ATOM 1414 O O . LEU A 1 186 ? -3.011 1.555 22.906 1.00 73.44 186 LEU A O 1
ATOM 1418 N N . LYS A 1 187 ? -3.775 3.596 23.420 1.00 83.75 187 LYS A N 1
ATOM 1419 C CA . LYS A 1 187 ? -5.205 3.240 23.410 1.00 83.75 187 LYS A CA 1
ATOM 1420 C C . LYS A 1 187 ? -5.702 2.744 22.042 1.00 83.75 187 LYS A C 1
ATOM 1422 O O . LYS A 1 187 ? -6.597 1.906 21.974 1.00 83.75 187 LYS A O 1
ATOM 1427 N N . CYS A 1 188 ? -5.146 3.276 20.953 1.00 85.31 188 CYS A N 1
ATOM 1428 C CA . CYS A 1 188 ? -5.554 2.943 19.587 1.00 85.31 188 CYS A CA 1
ATOM 1429 C C . CYS A 1 188 ? -4.636 1.907 18.922 1.00 85.31 188 CYS A C 1
ATOM 1431 O O . CYS A 1 188 ? -5.072 1.220 17.999 1.00 85.31 188 CYS A O 1
ATOM 1433 N N . ARG A 1 189 ? -3.377 1.809 19.362 1.00 80.31 189 ARG A N 1
ATOM 1434 C CA . ARG A 1 189 ? -2.370 0.942 18.745 1.00 80.31 189 ARG A CA 1
ATOM 1435 C C . ARG A 1 189 ? -2.702 -0.545 18.986 1.00 80.31 189 ARG A C 1
ATOM 1437 O O . ARG A 1 189 ? -2.962 -0.918 20.130 1.00 80.31 189 ARG A O 1
ATOM 1444 N N . PRO A 1 190 ? -2.704 -1.405 17.949 1.00 73.56 190 PRO A N 1
ATOM 1445 C CA . PRO A 1 190 ? -2.791 -2.854 18.143 1.00 73.56 190 PRO A CA 1
ATOM 1446 C C . PRO A 1 190 ? -1.621 -3.375 18.990 1.00 73.56 190 PRO A C 1
ATOM 1448 O O . PRO A 1 190 ? -0.502 -2.877 18.870 1.00 73.56 190 PRO A O 1
ATOM 1451 N N . LYS A 1 191 ? -1.900 -4.344 19.873 1.00 75.88 191 LYS A N 1
ATOM 1452 C CA . LYS A 1 191 ? -0.916 -4.909 20.821 1.00 75.88 191 LYS A CA 1
ATOM 1453 C C . LYS A 1 191 ? 0.010 -5.941 20.168 1.00 75.88 191 LYS A C 1
ATOM 1455 O O . LYS A 1 191 ? 1.116 -6.153 20.635 1.00 75.88 191 LYS A O 1
ATOM 1460 N N . ASP A 1 192 ? -0.468 -6.544 19.095 1.00 82.88 192 ASP A N 1
ATOM 1461 C CA . ASP A 1 192 ? 0.068 -7.676 18.341 1.00 82.88 192 ASP A CA 1
ATOM 1462 C C . ASP A 1 192 ? 0.677 -7.259 16.990 1.00 82.88 192 ASP A C 1
ATOM 1464 O O . ASP A 1 192 ? 1.057 -8.098 16.178 1.00 82.88 192 ASP A O 1
ATOM 1468 N N . GLY A 1 193 ? 0.757 -5.953 16.718 1.00 83.75 193 GLY A N 1
ATOM 1469 C CA . GLY A 1 193 ? 1.308 -5.435 15.470 1.00 83.75 193 GLY A CA 1
ATOM 1470 C C . GLY A 1 193 ? 2.822 -5.219 15.520 1.00 83.75 193 GLY A C 1
ATOM 1471 O O . GLY A 1 193 ? 3.345 -4.687 16.499 1.00 83.75 193 GLY A O 1
ATOM 1472 N N . LYS A 1 194 ? 3.520 -5.539 14.426 1.00 88.06 194 LYS A N 1
ATOM 1473 C CA . LYS A 1 194 ? 4.953 -5.255 14.247 1.00 88.06 194 LYS A CA 1
ATOM 1474 C C . LYS A 1 194 ? 5.143 -3.872 13.632 1.00 88.06 194 LYS A C 1
ATOM 1476 O O . LYS A 1 194 ? 4.673 -3.613 12.524 1.00 88.06 194 LYS A O 1
ATOM 1481 N N . VAL A 1 195 ? 5.798 -2.960 14.346 1.00 87.81 195 VAL A N 1
ATOM 1482 C CA . VAL A 1 195 ? 6.056 -1.592 13.865 1.00 87.81 195 VAL A CA 1
ATOM 1483 C C . VAL A 1 195 ? 7.228 -1.607 12.892 1.00 87.81 195 VAL A C 1
ATOM 1485 O O . VAL A 1 195 ? 8.306 -2.055 13.248 1.00 87.81 195 VAL A O 1
ATOM 1488 N N . ILE A 1 196 ? 7.024 -1.099 11.678 1.00 86.69 196 ILE A N 1
ATOM 1489 C CA . ILE A 1 196 ? 8.057 -1.076 10.630 1.00 86.69 196 ILE A CA 1
ATOM 1490 C C . ILE A 1 196 ? 8.775 0.267 10.626 1.00 86.69 196 ILE A C 1
ATOM 1492 O O . ILE A 1 196 ? 9.992 0.343 10.512 1.00 86.69 196 ILE A O 1
ATOM 1496 N N . SER A 1 197 ? 8.008 1.346 10.736 1.00 84.50 197 SER A N 1
ATOM 1497 C CA . SER A 1 197 ? 8.527 2.705 10.720 1.00 84.50 197 SER A CA 1
ATOM 1498 C C . SER A 1 197 ? 7.660 3.594 11.597 1.00 84.50 197 SER A C 1
ATOM 1500 O O . SER A 1 197 ? 6.722 3.136 12.257 1.00 84.50 197 SER A O 1
ATOM 1502 N N . PHE A 1 198 ? 7.912 4.905 11.559 1.00 83.19 198 PHE A N 1
ATOM 1503 C CA . PHE A 1 198 ? 6.936 5.841 12.078 1.00 83.19 198 PHE A CA 1
ATOM 1504 C C . PHE A 1 198 ? 5.602 5.582 11.351 1.00 83.19 198 PHE A C 1
ATOM 1506 O O . PHE A 1 198 ? 4.642 5.163 11.984 1.00 83.19 198 PHE A O 1
ATOM 1513 N N . LYS A 1 199 ? 5.451 5.757 10.040 1.00 86.38 199 LYS A N 1
ATOM 1514 C CA . LYS A 1 199 ? 4.113 5.740 9.403 1.00 86.38 199 LYS A CA 1
ATOM 1515 C C . LYS A 1 199 ? 3.511 4.347 9.156 1.00 86.38 199 LYS A C 1
ATOM 1517 O O . LYS A 1 199 ? 2.314 4.273 8.859 1.00 86.38 199 LYS A O 1
ATOM 1522 N N . ALA A 1 200 ? 4.281 3.271 9.307 1.00 89.75 200 ALA A N 1
ATOM 1523 C CA . ALA A 1 200 ? 3.901 1.928 8.877 1.00 89.75 200 ALA A CA 1
ATOM 1524 C C . ALA A 1 200 ? 4.040 0.857 9.973 1.00 89.75 200 ALA A C 1
ATOM 1526 O O . ALA A 1 200 ? 4.960 0.878 10.789 1.00 89.75 200 ALA A O 1
ATOM 1527 N N . TYR A 1 201 ? 3.132 -0.119 9.954 1.00 91.38 201 TYR A N 1
ATOM 1528 C CA . TYR A 1 201 ? 3.200 -1.338 10.764 1.00 91.38 201 TYR A CA 1
ATOM 1529 C C . TYR A 1 201 ? 2.569 -2.517 10.013 1.00 91.38 201 TYR A C 1
ATOM 1531 O O . TYR A 1 201 ? 1.943 -2.323 8.973 1.00 91.38 201 TYR A O 1
ATOM 1539 N N . LEU A 1 202 ? 2.693 -3.725 10.550 1.00 91.50 202 LEU A N 1
ATOM 1540 C CA . LEU A 1 202 ? 1.921 -4.896 10.150 1.00 91.50 202 LEU A CA 1
ATOM 1541 C C . LEU A 1 202 ? 1.009 -5.298 11.316 1.00 91.50 202 LEU A C 1
ATOM 1543 O O . LEU A 1 202 ? 1.510 -5.491 12.421 1.00 91.50 202 LEU A O 1
ATOM 1547 N N . CYS A 1 203 ? -0.314 -5.355 11.125 1.00 91.25 203 CYS A N 1
ATOM 1548 C CA . CYS A 1 203 ? -1.227 -5.761 12.205 1.00 91.25 203 CYS A CA 1
ATOM 1549 C C . CYS A 1 203 ? -1.180 -7.276 12.441 1.00 91.25 203 CYS A C 1
ATOM 1551 O O . CYS A 1 203 ? -0.816 -8.022 11.536 1.00 91.25 203 CYS A O 1
ATOM 1553 N N . GLY A 1 204 ? -1.592 -7.730 13.630 1.00 89.94 204 GLY A N 1
ATOM 1554 C CA . GLY A 1 204 ? -1.550 -9.152 14.001 1.00 89.94 204 GLY A CA 1
ATOM 1555 C C . GLY A 1 204 ? -2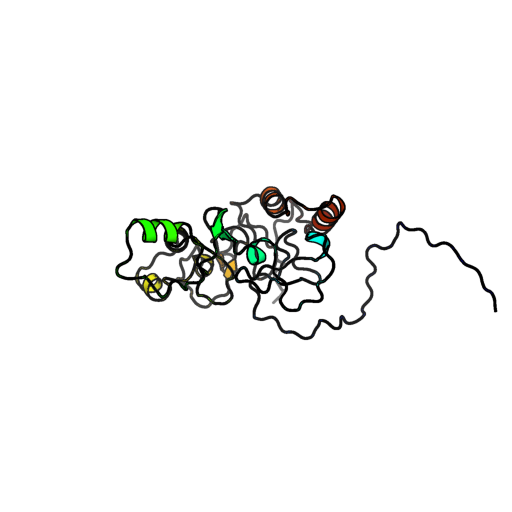.468 -10.066 13.182 1.00 89.94 204 GLY A C 1
ATOM 1556 O O . GLY A 1 204 ? -2.377 -11.281 13.287 1.00 89.94 204 GLY A O 1
ATOM 1557 N N . SER A 1 205 ? -3.315 -9.503 12.313 1.00 90.31 205 SER A N 1
ATOM 1558 C CA . SER A 1 205 ? -4.081 -10.267 11.320 1.00 90.31 205 SER A CA 1
ATOM 1559 C C . SER A 1 205 ? -3.234 -10.759 10.140 1.00 90.31 205 SER A C 1
ATOM 1561 O O . SER A 1 205 ? -3.753 -11.485 9.297 1.00 90.31 205 SER A O 1
ATOM 1563 N N . HIS A 1 206 ? -1.965 -10.351 10.048 1.00 91.44 206 HIS A N 1
ATOM 1564 C CA . HIS A 1 206 ? -1.054 -10.764 8.986 1.00 91.44 206 HIS A CA 1
ATOM 1565 C C . HIS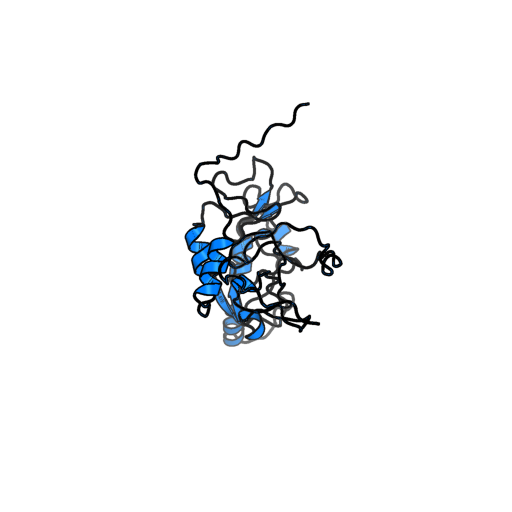 A 1 206 ? 0.200 -11.416 9.554 1.00 91.44 206 HIS A C 1
ATOM 1567 O O . HIS A 1 206 ? 0.841 -10.889 10.465 1.00 91.44 206 HIS A O 1
ATOM 1573 N N . ASP A 1 207 ? 0.596 -12.524 8.935 1.00 90.44 207 ASP A N 1
ATOM 1574 C CA . ASP A 1 207 ? 1.892 -13.140 9.174 1.00 90.44 207 ASP A CA 1
ATOM 1575 C C . ASP A 1 207 ? 2.976 -12.411 8.361 1.00 90.44 207 ASP A C 1
ATOM 1577 O O . ASP A 1 207 ? 2.876 -12.240 7.145 1.00 90.44 207 ASP A O 1
ATOM 1581 N N . TRP A 1 208 ? 4.035 -11.974 9.044 1.00 86.38 208 TRP A N 1
ATOM 1582 C CA . TRP A 1 208 ? 5.157 -11.258 8.433 1.00 86.38 208 TRP A CA 1
ATOM 1583 C C . TRP A 1 208 ? 5.857 -12.057 7.324 1.00 86.38 208 TRP A C 1
ATOM 1585 O O . TRP A 1 208 ? 6.191 -11.503 6.276 1.00 86.38 208 TRP A O 1
ATOM 1595 N N . ARG A 1 209 ? 6.075 -13.360 7.539 1.00 88.44 209 ARG A N 1
ATOM 1596 C CA . ARG A 1 209 ? 6.737 -14.253 6.578 1.00 88.44 209 ARG A CA 1
ATOM 1597 C C . ARG A 1 209 ? 5.859 -14.456 5.348 1.00 88.44 209 ARG A C 1
ATOM 1599 O O . ARG A 1 209 ? 6.373 -14.473 4.232 1.00 88.44 209 ARG A O 1
ATOM 1606 N N . GLU A 1 210 ? 4.548 -14.568 5.547 1.00 90.94 210 GLU A N 1
ATOM 1607 C CA . GLU A 1 210 ? 3.573 -14.671 4.458 1.00 90.94 210 GLU A CA 1
ATOM 1608 C C . GLU A 1 210 ? 3.595 -13.431 3.562 1.00 90.94 210 GLU A C 1
ATOM 1610 O O . GLU A 1 210 ? 3.756 -13.545 2.348 1.00 90.94 210 GLU A O 1
ATOM 1615 N N . VAL A 1 211 ? 3.524 -12.243 4.167 1.00 90.38 211 VAL A N 1
ATOM 1616 C CA . VAL A 1 211 ? 3.535 -10.971 3.431 1.00 90.38 211 VAL A CA 1
ATOM 1617 C C . VAL A 1 211 ? 4.817 -10.813 2.617 1.00 90.38 211 VAL A C 1
ATOM 1619 O O . VAL A 1 211 ? 4.756 -10.454 1.442 1.00 90.38 211 VAL A O 1
ATOM 1622 N N . LEU A 1 212 ? 5.979 -11.115 3.201 1.00 88.38 212 LEU A N 1
ATOM 1623 C CA . LEU A 1 212 ? 7.250 -11.059 2.473 1.00 88.38 212 LEU A CA 1
ATOM 1624 C C . LEU A 1 212 ? 7.289 -12.019 1.284 1.00 88.38 212 LEU A C 1
ATOM 1626 O O . LEU A 1 212 ? 7.840 -11.681 0.239 1.00 88.38 212 LEU A O 1
ATOM 1630 N N . ARG A 1 213 ? 6.718 -13.217 1.424 1.00 88.00 213 ARG A N 1
ATOM 1631 C CA . ARG A 1 213 ? 6.698 -14.208 0.345 1.00 88.00 213 ARG A CA 1
ATOM 1632 C C . ARG A 1 213 ? 5.798 -13.768 -0.805 1.00 88.00 213 ARG A C 1
ATOM 1634 O O . ARG A 1 213 ? 6.196 -13.896 -1.955 1.00 88.00 213 ARG A O 1
ATOM 1641 N N . GLN A 1 214 ? 4.627 -13.214 -0.497 1.00 88.62 214 GLN A N 1
ATOM 1642 C CA . GLN A 1 214 ? 3.661 -12.752 -1.500 1.00 88.62 214 GLN A CA 1
ATOM 1643 C C . GLN A 1 214 ? 4.164 -11.553 -2.311 1.00 88.62 214 GLN A C 1
ATOM 1645 O O . GLN A 1 214 ? 3.789 -11.391 -3.468 1.00 88.62 214 GLN A O 1
ATOM 1650 N N . ARG A 1 215 ? 5.018 -10.709 -1.722 1.00 89.06 215 ARG A N 1
ATOM 1651 C CA . ARG A 1 215 ? 5.523 -9.488 -2.369 1.00 89.06 215 ARG A CA 1
ATOM 1652 C C . ARG A 1 215 ? 6.796 -9.686 -3.182 1.00 89.06 215 ARG A C 1
ATOM 1654 O O . ARG A 1 215 ? 7.259 -8.727 -3.803 1.00 89.06 215 ARG A O 1
ATOM 1661 N N . ARG A 1 216 ? 7.372 -10.891 -3.192 1.00 82.75 216 ARG A N 1
ATOM 1662 C CA . ARG A 1 216 ? 8.511 -11.186 -4.067 1.00 82.75 216 ARG A CA 1
ATOM 1663 C C . ARG A 1 216 ? 8.048 -11.256 -5.520 1.00 82.75 216 ARG A C 1
ATOM 1665 O O . ARG A 1 216 ? 7.068 -11.945 -5.804 1.00 82.75 216 ARG A O 1
ATOM 1672 N N . PRO A 1 217 ? 8.753 -10.597 -6.452 1.00 76.06 217 PRO A N 1
ATOM 1673 C CA . PRO A 1 217 ? 8.471 -10.767 -7.869 1.00 76.06 217 PRO A CA 1
ATOM 1674 C C . PRO A 1 217 ? 8.715 -12.225 -8.272 1.00 76.06 217 PRO A C 1
ATOM 1676 O O . PRO A 1 217 ? 9.759 -12.789 -7.944 1.00 76.06 217 PRO A O 1
ATOM 1679 N N . ALA A 1 218 ? 7.781 -12.834 -9.004 1.00 68.00 218 ALA A N 1
ATOM 1680 C CA . ALA A 1 218 ? 7.881 -14.237 -9.426 1.00 68.00 218 ALA A CA 1
ATOM 1681 C C . ALA A 1 218 ? 9.109 -14.524 -10.316 1.00 68.00 218 ALA A C 1
ATOM 1683 O O . ALA A 1 218 ? 9.578 -15.655 -10.377 1.00 68.00 218 ALA A O 1
ATOM 1684 N N . SER A 1 219 ? 9.635 -13.496 -10.982 1.00 62.88 219 SER A N 1
ATOM 1685 C CA . SER A 1 219 ? 10.795 -13.539 -11.876 1.00 62.88 219 SER A CA 1
ATOM 1686 C C . SER A 1 219 ? 12.137 -13.236 -11.193 1.00 62.88 219 SER A C 1
ATOM 1688 O O . SER A 1 219 ? 13.146 -13.093 -11.884 1.00 62.88 219 SER A O 1
ATOM 1690 N N . THR A 1 220 ? 12.190 -13.112 -9.860 1.00 71.00 220 THR A N 1
ATOM 1691 C CA . THR A 1 220 ? 13.447 -12.747 -9.184 1.00 71.00 220 THR A CA 1
ATOM 1692 C C . THR A 1 220 ? 14.496 -13.853 -9.266 1.00 71.00 220 THR A C 1
ATOM 1694 O O . THR A 1 220 ? 14.229 -15.022 -8.985 1.00 71.00 220 THR A O 1
ATOM 1697 N N . SER A 1 221 ? 15.723 -13.467 -9.629 1.00 78.88 221 SER A N 1
ATOM 1698 C CA . SER A 1 221 ? 16.880 -14.360 -9.589 1.00 78.88 221 SER A CA 1
ATOM 1699 C C . SER A 1 221 ? 17.190 -14.787 -8.147 1.00 78.88 221 SER A C 1
ATOM 1701 O O . SER A 1 221 ? 16.771 -14.139 -7.182 1.00 78.88 221 SER A O 1
ATOM 1703 N N . LYS A 1 222 ? 17.965 -15.866 -7.975 1.00 80.44 222 LYS A N 1
ATOM 1704 C CA . LYS A 1 222 ? 18.392 -16.332 -6.642 1.00 80.44 222 LYS A CA 1
ATOM 1705 C C . LYS A 1 222 ? 19.139 -15.243 -5.869 1.00 80.44 222 LYS A C 1
ATOM 1707 O O . LYS A 1 222 ? 19.006 -15.147 -4.653 1.00 80.44 222 LYS A O 1
ATOM 1712 N N . GLU A 1 223 ? 19.880 -14.401 -6.577 1.00 78.44 223 GLU A N 1
ATOM 1713 C CA . GLU A 1 223 ? 20.631 -13.276 -6.027 1.00 78.44 223 GLU A CA 1
ATOM 1714 C C . GLU A 1 223 ? 19.692 -12.168 -5.537 1.00 78.44 223 GLU A C 1
ATOM 1716 O O . GLU A 1 223 ? 19.895 -11.641 -4.448 1.00 78.44 223 GLU A O 1
ATOM 1721 N N . ALA A 1 224 ? 18.628 -11.854 -6.283 1.00 75.88 224 ALA A N 1
ATOM 1722 C CA . ALA A 1 224 ? 17.621 -10.878 -5.862 1.00 75.88 224 ALA A CA 1
ATOM 1723 C C . ALA A 1 224 ? 16.810 -11.374 -4.651 1.00 75.88 224 ALA A C 1
ATOM 1725 O O . ALA A 1 224 ? 16.520 -10.604 -3.735 1.00 75.88 224 ALA A O 1
ATOM 1726 N N . ILE A 1 225 ? 16.506 -12.675 -4.609 1.00 77.81 225 ILE A N 1
ATOM 1727 C CA . ILE A 1 225 ? 15.903 -13.352 -3.451 1.00 77.81 225 ILE A CA 1
ATOM 1728 C C . ILE A 1 225 ? 16.818 -13.201 -2.229 1.00 77.81 225 ILE A C 1
ATOM 1730 O O . ILE A 1 225 ? 16.365 -12.716 -1.195 1.00 77.81 225 ILE A O 1
ATOM 1734 N N . ALA A 1 226 ? 18.104 -13.540 -2.362 1.00 80.94 226 ALA A N 1
ATOM 1735 C CA . ALA A 1 226 ? 19.079 -13.420 -1.281 1.00 80.94 226 ALA A CA 1
ATOM 1736 C C . ALA A 1 226 ? 19.271 -11.964 -0.822 1.00 80.94 226 ALA A C 1
ATOM 1738 O O . ALA A 1 226 ? 19.347 -11.697 0.377 1.00 80.94 226 ALA A O 1
ATOM 1739 N N . ALA A 1 227 ? 19.292 -11.008 -1.756 1.00 78.38 227 ALA A N 1
ATOM 1740 C CA . ALA A 1 227 ? 19.357 -9.586 -1.442 1.00 78.38 227 ALA A CA 1
ATOM 1741 C C . ALA A 1 227 ? 18.124 -9.141 -0.642 1.00 78.38 227 ALA A C 1
ATOM 1743 O O . ALA A 1 227 ? 18.271 -8.509 0.403 1.00 78.38 227 ALA A O 1
ATOM 1744 N N . ALA A 1 228 ? 16.918 -9.523 -1.073 1.00 76.75 228 ALA A N 1
ATOM 1745 C CA . ALA A 1 228 ? 15.689 -9.221 -0.347 1.00 76.75 228 ALA A CA 1
ATOM 1746 C C . ALA A 1 228 ? 15.683 -9.834 1.060 1.00 76.75 228 ALA A C 1
ATOM 1748 O O . ALA A 1 228 ? 15.329 -9.135 2.008 1.00 76.75 228 ALA A O 1
ATOM 1749 N N . ASP A 1 229 ? 16.122 -11.089 1.202 1.00 80.56 229 ASP A N 1
ATOM 1750 C CA . ASP A 1 229 ? 16.264 -11.779 2.490 1.00 80.56 229 ASP A CA 1
ATOM 1751 C C . ASP A 1 229 ? 17.244 -11.068 3.425 1.00 80.56 229 ASP A C 1
ATOM 1753 O O . ASP A 1 229 ? 16.939 -10.858 4.597 1.00 80.56 229 ASP A O 1
ATOM 1757 N N . SER A 1 230 ? 18.383 -10.616 2.898 1.00 80.88 230 SER A N 1
ATOM 1758 C CA . SER A 1 230 ? 19.383 -9.877 3.677 1.00 80.88 230 SER A CA 1
ATOM 1759 C C . SER A 1 230 ? 18.887 -8.514 4.171 1.00 80.88 230 SER A C 1
ATOM 1761 O O . SER A 1 230 ? 19.407 -7.981 5.148 1.00 80.88 230 SER A O 1
ATOM 1763 N N . CYS A 1 231 ? 17.876 -7.942 3.508 1.00 77.81 231 CYS A N 1
ATOM 1764 C CA . CYS A 1 231 ? 17.286 -6.660 3.879 1.00 77.81 231 CYS A CA 1
ATOM 1765 C C . CYS A 1 231 ? 16.123 -6.787 4.867 1.00 77.81 231 CYS A C 1
ATOM 1767 O O . CYS A 1 231 ? 15.651 -5.756 5.346 1.00 77.81 231 CYS A O 1
ATOM 1769 N N . VAL A 1 232 ? 15.624 -7.996 5.150 1.00 76.06 232 VAL A N 1
ATOM 1770 C CA . VAL A 1 232 ? 14.489 -8.175 6.063 1.00 76.06 232 VAL A CA 1
ATOM 1771 C C . VAL A 1 232 ? 14.887 -7.673 7.456 1.00 76.06 232 VAL A C 1
ATOM 1773 O O . VAL A 1 232 ? 15.883 -8.142 8.006 1.00 76.06 232 VAL A O 1
ATOM 1776 N N . PRO A 1 233 ? 14.129 -6.738 8.060 1.00 70.38 233 PRO A N 1
ATOM 1777 C CA . PRO A 1 233 ? 14.420 -6.286 9.411 1.00 70.38 233 PRO A CA 1
ATOM 1778 C C . PRO A 1 233 ? 14.384 -7.460 10.397 1.00 70.38 233 PRO A C 1
ATOM 1780 O O . PRO A 1 233 ? 13.440 -8.257 10.391 1.00 70.38 233 PRO A O 1
ATOM 1783 N N . SER A 1 234 ? 15.390 -7.544 11.269 1.00 66.44 234 SER A N 1
ATOM 1784 C CA . SER A 1 234 ? 15.405 -8.484 12.386 1.00 66.44 234 SER A CA 1
ATOM 1785 C C . SER A 1 234 ? 14.358 -8.053 13.412 1.00 66.44 234 SER A C 1
ATOM 1787 O O . SER A 1 234 ? 14.608 -7.221 14.284 1.00 66.44 234 SER A O 1
ATOM 1789 N N . PHE A 1 235 ? 13.144 -8.576 13.283 1.00 59.19 235 PHE A N 1
ATOM 1790 C CA . PHE A 1 235 ? 12.153 -8.469 14.342 1.00 59.19 235 PHE A CA 1
ATOM 1791 C C . PHE A 1 235 ? 12.435 -9.568 15.352 1.00 59.19 235 PHE A C 1
ATOM 1793 O O . PHE A 1 235 ? 12.006 -10.702 15.143 1.00 59.19 235 PHE A O 1
ATOM 1800 N N . ASP A 1 236 ? 13.148 -9.234 16.427 1.00 53.41 236 ASP A N 1
ATOM 1801 C CA . ASP A 1 236 ? 13.301 -10.143 17.558 1.00 53.41 236 ASP A CA 1
ATOM 1802 C C . ASP A 1 236 ? 11.907 -10.549 18.043 1.00 53.41 236 ASP A C 1
ATOM 1804 O O . ASP A 1 236 ? 11.132 -9.713 18.519 1.00 53.41 236 ASP A O 1
ATOM 1808 N N . GLU A 1 237 ? 11.585 -11.839 17.915 1.00 47.56 237 GLU A N 1
ATOM 1809 C CA . GLU A 1 237 ? 10.282 -12.418 18.278 1.00 47.56 237 GLU A CA 1
ATOM 1810 C C . GLU A 1 237 ? 9.971 -12.269 19.786 1.00 47.56 237 GLU A C 1
ATOM 1812 O O . GLU A 1 237 ? 8.843 -12.513 20.203 1.00 47.56 237 GLU A O 1
ATOM 1817 N N . ASN A 1 238 ? 10.936 -11.777 20.577 1.00 41.81 238 ASN A N 1
ATOM 1818 C CA . ASN A 1 238 ? 10.852 -11.556 22.021 1.00 41.81 238 ASN A CA 1
ATOM 1819 C C . ASN A 1 238 ? 10.848 -10.084 22.475 1.00 41.81 238 ASN A C 1
ATOM 1821 O O . ASN A 1 238 ? 10.784 -9.832 23.677 1.00 41.81 238 ASN A O 1
ATOM 1825 N N . SER A 1 239 ? 10.904 -9.094 21.574 1.00 42.81 239 SER A N 1
ATOM 1826 C CA . SER A 1 239 ? 10.824 -7.685 21.996 1.00 42.81 239 SER A CA 1
ATOM 1827 C C . SER A 1 239 ? 9.365 -7.234 22.132 1.00 42.81 239 SER A C 1
ATOM 1829 O O . SER A 1 239 ? 8.774 -6.582 21.269 1.00 42.81 239 SER A O 1
ATOM 1831 N N . THR A 1 240 ? 8.739 -7.562 23.261 1.00 40.22 240 THR A N 1
ATOM 1832 C CA . THR A 1 240 ? 7.612 -6.759 23.744 1.00 40.22 240 THR A CA 1
ATOM 1833 C C . THR A 1 240 ? 8.158 -5.363 24.014 1.00 40.22 240 THR A C 1
ATOM 1835 O O . THR A 1 240 ? 8.833 -5.151 25.014 1.00 40.22 240 THR A O 1
ATOM 1838 N N . GLY A 1 241 ? 7.952 -4.437 23.076 1.00 41.41 241 GLY A N 1
ATOM 1839 C CA . GLY A 1 241 ? 8.491 -3.082 23.144 1.00 41.41 241 GLY A CA 1
ATOM 1840 C C . GLY A 1 241 ? 8.026 -2.327 24.389 1.00 41.41 241 GLY A C 1
ATOM 1841 O O . GLY A 1 241 ? 7.007 -1.633 24.352 1.00 41.41 241 GLY A O 1
ATOM 1842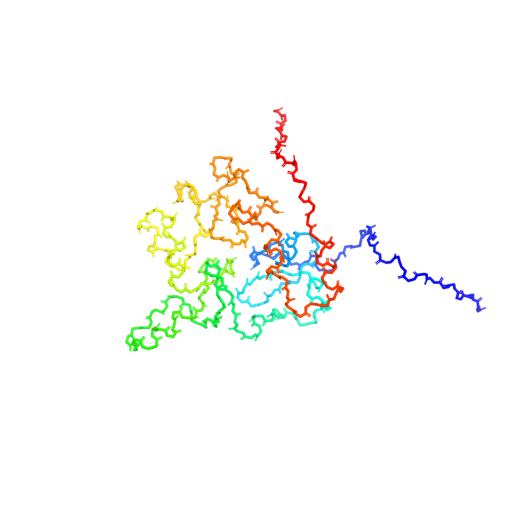 N N . GLU A 1 242 ? 8.801 -2.423 25.466 1.00 34.97 242 GLU A N 1
ATOM 1843 C CA . GLU A 1 242 ? 8.847 -1.419 26.516 1.00 34.97 242 GLU A CA 1
ATOM 1844 C C . GLU A 1 242 ? 9.552 -0.198 25.931 1.00 34.97 242 GLU A C 1
ATOM 1846 O O . GLU A 1 242 ? 10.760 -0.167 25.707 1.00 34.97 242 GLU A O 1
ATOM 1851 N N . VAL A 1 243 ? 8.752 0.811 25.598 1.00 44.84 243 VAL A N 1
ATOM 1852 C CA . VAL A 1 243 ? 9.277 2.134 25.282 1.00 44.84 243 VAL A CA 1
ATOM 1853 C C . VAL A 1 243 ? 9.762 2.717 26.601 1.00 44.84 243 VAL A C 1
ATOM 1855 O O . VAL A 1 243 ? 8.951 2.935 27.501 1.00 44.84 243 VAL A O 1
ATOM 1858 N N . ALA A 1 244 ? 11.070 2.949 26.699 1.00 35.34 244 ALA A N 1
ATOM 1859 C CA . ALA A 1 244 ? 11.677 3.687 27.794 1.00 35.34 244 ALA A CA 1
ATOM 1860 C C . ALA A 1 244 ? 10.886 4.979 28.047 1.00 35.34 244 ALA A C 1
ATOM 1862 O O . ALA A 1 244 ? 10.707 5.807 27.153 1.00 35.34 244 ALA A O 1
ATOM 1863 N N . THR A 1 245 ? 10.370 5.124 29.263 1.00 39.31 245 THR A N 1
ATOM 1864 C CA . THR A 1 245 ? 9.813 6.382 29.747 1.00 39.31 245 THR A CA 1
ATOM 1865 C C . THR A 1 245 ? 10.950 7.393 29.853 1.00 39.31 245 THR A C 1
ATOM 1867 O O . THR A 1 245 ? 11.902 7.153 30.596 1.00 39.31 245 THR A O 1
ATOM 1870 N N . GLU A 1 246 ? 10.866 8.504 29.121 1.00 32.50 246 GLU A N 1
ATOM 1871 C CA . GLU A 1 246 ? 11.767 9.641 29.323 1.00 32.50 246 GLU A CA 1
ATOM 1872 C C . GLU A 1 246 ? 11.651 10.142 30.777 1.00 32.50 246 GLU A C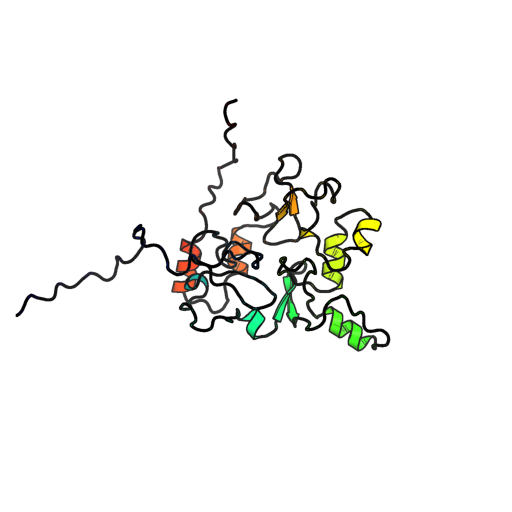 1
ATOM 1874 O O . GLU A 1 246 ? 10.533 10.221 31.307 1.00 32.50 246 GLU A O 1
ATOM 1879 N N . PRO A 1 247 ? 12.771 10.455 31.452 1.00 40.84 247 PRO A N 1
ATOM 1880 C CA . PRO A 1 247 ? 12.727 11.078 32.765 1.00 40.84 247 PRO A CA 1
ATOM 1881 C C . PRO A 1 247 ? 12.211 12.520 32.647 1.00 40.84 247 PRO A C 1
ATOM 1883 O O . PRO A 1 247 ? 12.472 13.209 31.662 1.00 40.84 247 PRO A O 1
ATOM 1886 N N . LYS A 1 248 ? 11.440 12.919 33.662 1.00 40.97 248 LYS A N 1
ATOM 1887 C CA . LYS A 1 248 ? 10.830 14.246 33.831 1.00 40.97 248 LYS A CA 1
ATOM 1888 C C . LYS A 1 248 ? 11.850 15.374 33.921 1.00 40.97 248 LYS A C 1
ATOM 1890 O O . LYS A 1 248 ? 12.920 15.134 34.521 1.00 40.97 248 LYS A O 1
#

Foldseek 3Di:
DDDDDDDDDPPDPDDDDDDDPDPPPPDPCPQAQDCAAQQQLANDDDWDFALALLSHTHDCLLVVHDDDPDPNHHDPCRVVQKDAALQPRDIAGEDPDAPVDDDPPDDPVVVVNLQRYWHHQPPNRNSHTHRLVRQVVQLVLQDDPVVCVVRVRHGLLQAQSQCSCPPPPAQWAGEPRHSHIFHPPPNRDAQQWAANDVRYIHHNVDDPVVSSVVSRDPPDDPSSVVVSVVSRDPPPPPCSDPDDDDDD

Secondary structure (DSSP, 8-state):
------PPPTT--S--------TT-----TT-S-SSBTTT----S--EE-SSTT--EE-HHHHT-PPPS-TT---HHHHTTEEE-TTT--EEEBPSS-TT---TT--HHHHHHHHSSEEEPTTSS---EEEHHHHHHHHHTS--HHHHHHTTT--GGGS-TTTTTSSTTSPEEEESSSS-EEESSTTTS-SSPEE-SSSEEE-TTS-HHHHHHHTS-TT--HHHHHHHHHTS----TT-----PPPP-

Organism: NCBI:txid1486930

InterPro domains:
  IPR001965 Zinc finger, PHD-type [SM00249] (36-79)
  IPR001965 Zinc finger, PHD-type [SM00249] (84-159)
  IPR011011 Zinc finger, FYVE/PHD-type [SSF57903] (29-91)
  IPR013083 Zinc finger, RING/FYVE/PHD-type [G3DSA:3.30.40.10] (24-110)
  IPR019786 Zinc finger, PHD-type, conserved site [PS01359] (37-78)
  IPR019787 Zinc finger, PHD-finger [PS50016] (34-81)
  IPR055198 Histone-lysine N-methyltransferase NSD-like, PHD zinc finger [PF22908] (83-140)